Protein AF-A0A1V6FVX2-F1 (afdb_monomer_lite)

Radius of gyration: 26.76 Å; chains: 1; bounding box: 54×81×72 Å

Sequence (317 aa):
MSMNVPKNSLIKVVQDKNNYLVHIHFQDKERAKKIVGRQWDGERKAWVYPKDLLTYNSLVEEFQKDADIFDIHPPEVDKKPVSKHIDANNLDNLSVNDDEGSQEKIGDQLNLIPEIFESIQELTSTQNLLMEQFCAQNTEINKALKNIASSSTQAVKETVKIEKIETLPETLNLNILKERKLFEKVLIDIAYEASRKNESFHKWVELHPPMREPSDFVNATHEKIKQQLEQIVNETDPKEKFYNLIKRAQDNNLIYIEPNDPIKVYSILHTLNDIRNRFAHPQGKFHPFEKLTRSIIYLMSLSLIWSRIMIEDSGHE

Structure (mmCIF, N/CA/C/O backbone):
data_AF-A0A1V6FVX2-F1
#
_entry.id   AF-A0A1V6FVX2-F1
#
loop_
_atom_site.group_PDB
_atom_site.id
_atom_site.type_symbol
_atom_site.label_atom_id
_atom_site.label_alt_id
_atom_site.label_comp_id
_atom_site.label_asym_id
_atom_site.label_entity_id
_atom_site.label_seq_id
_atom_site.pdbx_PDB_ins_code
_atom_site.Cartn_x
_atom_site.Cartn_y
_atom_site.Cartn_z
_atom_site.occupancy
_atom_site.B_iso_or_equiv
_atom_site.auth_seq_id
_atom_site.auth_comp_id
_atom_site.auth_asym_id
_atom_site.auth_atom_id
_atom_site.pdbx_PDB_model_num
ATOM 1 N N . MET A 1 1 ? 12.665 22.714 34.941 1.00 33.53 1 MET A N 1
ATOM 2 C CA . MET A 1 1 ? 12.198 23.337 33.685 1.00 33.53 1 MET A CA 1
ATOM 3 C C . MET A 1 1 ? 11.615 22.230 32.825 1.00 33.53 1 MET A C 1
ATOM 5 O O . MET A 1 1 ? 12.371 21.514 32.185 1.00 33.53 1 MET A O 1
ATOM 9 N N . SER A 1 2 ? 10.300 22.014 32.910 1.00 32.25 2 SER A N 1
ATOM 10 C CA . SER A 1 2 ? 9.605 21.058 32.042 1.00 32.25 2 SER A CA 1
ATOM 11 C C . SER A 1 2 ? 9.500 21.666 30.653 1.00 32.25 2 SER A C 1
ATOM 13 O O . SER A 1 2 ? 8.893 22.724 30.491 1.00 32.25 2 SER A O 1
ATOM 15 N N . MET A 1 3 ? 10.116 21.023 29.665 1.00 32.03 3 MET A N 1
ATOM 16 C CA . MET A 1 3 ? 9.869 21.359 28.272 1.00 32.03 3 MET A CA 1
ATOM 17 C C . MET A 1 3 ? 8.466 20.868 27.915 1.00 32.03 3 MET A C 1
ATOM 19 O O . MET A 1 3 ? 8.216 19.667 27.858 1.00 32.03 3 MET A O 1
ATOM 23 N N . ASN A 1 4 ? 7.550 21.816 27.723 1.00 37.19 4 ASN A N 1
ATOM 24 C CA . ASN A 1 4 ? 6.289 21.587 27.032 1.00 37.19 4 ASN A CA 1
ATOM 25 C C . ASN A 1 4 ? 6.629 21.211 25.588 1.00 37.19 4 ASN A C 1
ATOM 27 O O . ASN A 1 4 ? 6.996 22.070 24.788 1.00 37.19 4 ASN A O 1
ATOM 31 N N . VAL A 1 5 ? 6.539 19.921 25.274 1.00 38.66 5 VAL A N 1
ATOM 32 C CA . VAL A 1 5 ? 6.479 19.462 23.886 1.00 38.66 5 VAL A CA 1
ATOM 33 C C . VAL A 1 5 ? 5.176 20.020 23.300 1.00 38.66 5 VAL A C 1
ATOM 35 O O . VAL A 1 5 ? 4.130 19.880 23.940 1.00 38.66 5 VAL A O 1
ATOM 38 N N . PRO A 1 6 ? 5.201 20.704 22.143 1.00 38.50 6 PRO A N 1
ATOM 39 C CA . PRO A 1 6 ? 3.985 21.217 21.534 1.00 38.50 6 PRO A CA 1
ATOM 40 C C . PRO A 1 6 ? 3.061 20.041 21.203 1.00 38.50 6 PRO A C 1
ATOM 42 O O . PRO A 1 6 ? 3.420 19.140 20.447 1.00 38.50 6 PRO A O 1
ATOM 45 N N . LYS A 1 7 ? 1.878 20.049 21.820 1.00 45.19 7 LYS A N 1
ATOM 46 C CA . LYS A 1 7 ? 0.797 19.078 21.642 1.00 45.19 7 LYS A CA 1
ATOM 47 C C . LYS A 1 7 ? 0.244 19.230 20.219 1.00 45.19 7 LYS A C 1
ATOM 49 O O . LYS A 1 7 ? -0.695 19.986 20.007 1.00 45.19 7 LYS A O 1
ATOM 54 N N . ASN A 1 8 ? 0.890 18.599 19.239 1.00 47.25 8 ASN A N 1
ATOM 55 C CA . ASN A 1 8 ? 0.496 18.681 17.827 1.00 47.25 8 ASN A CA 1
ATOM 56 C C . ASN A 1 8 ? -0.272 17.440 17.337 1.00 47.25 8 ASN A C 1
ATOM 58 O O . ASN A 1 8 ? -0.515 17.304 16.141 1.00 47.25 8 ASN A O 1
ATOM 62 N N . SER A 1 9 ? -0.668 16.531 18.232 1.00 57.34 9 SER A N 1
ATOM 63 C CA . SER A 1 9 ? -1.488 15.371 17.885 1.00 57.34 9 SER A CA 1
ATOM 64 C C . SER A 1 9 ? -2.949 15.604 18.267 1.00 57.34 9 SER A C 1
ATOM 66 O O . SER A 1 9 ? -3.357 15.364 19.398 1.00 57.34 9 SER A O 1
ATOM 68 N N . LEU A 1 10 ? -3.739 16.083 17.299 1.00 83.81 10 LEU A N 1
ATOM 69 C CA . LEU A 1 10 ? -5.197 16.121 17.412 1.00 83.81 10 LEU A CA 1
ATOM 70 C C . LEU A 1 10 ? -5.734 14.686 17.360 1.00 83.81 10 LEU A C 1
ATOM 72 O O . LEU A 1 10 ? -5.698 14.059 16.298 1.00 83.81 10 LEU A O 1
ATOM 76 N N . ILE A 1 11 ? -6.236 14.171 18.480 1.00 89.69 11 ILE A N 1
ATOM 77 C CA . ILE A 1 11 ? -6.923 12.875 18.525 1.00 89.69 11 ILE A CA 1
ATOM 78 C C . ILE A 1 11 ? -8.409 13.125 18.283 1.00 89.69 11 ILE A C 1
ATOM 80 O O . ILE A 1 11 ? -9.051 13.889 19.006 1.00 89.69 11 ILE A O 1
ATOM 84 N N . LYS A 1 12 ? -8.967 12.472 17.260 1.00 92.44 12 LYS A N 1
ATOM 85 C CA . LYS A 1 12 ? -10.395 12.551 16.937 1.00 92.44 12 LYS A CA 1
ATOM 86 C C . LYS A 1 12 ? -10.991 11.156 16.877 1.00 92.44 12 LYS A C 1
ATOM 88 O O . LYS A 1 12 ? -10.560 10.330 16.076 1.00 92.44 12 LYS A O 1
ATOM 93 N N . VAL A 1 13 ? -12.009 10.923 17.690 1.00 93.12 13 VAL A N 1
ATOM 94 C CA . VAL A 1 13 ? -12.806 9.700 17.697 1.00 93.12 13 VAL A CA 1
ATOM 95 C C . VAL A 1 13 ? -14.209 10.072 17.242 1.00 93.12 13 VAL A C 1
ATOM 97 O O . VAL A 1 13 ? -14.899 10.835 17.914 1.00 93.12 13 VAL A O 1
ATOM 100 N N . VAL A 1 14 ? -14.603 9.584 16.072 1.00 94.25 14 VAL A N 1
ATOM 101 C CA . VAL A 1 14 ? -15.901 9.863 15.439 1.00 94.25 14 VAL A CA 1
ATOM 102 C C . VAL A 1 14 ? -16.539 8.555 14.974 1.00 94.25 14 VAL A C 1
ATOM 104 O O . VAL A 1 14 ? -15.919 7.495 15.040 1.00 94.25 14 VAL A O 1
ATOM 107 N N . GLN A 1 15 ? -17.782 8.595 14.507 1.00 92.88 15 GLN A N 1
ATOM 108 C CA . GLN A 1 15 ? -18.465 7.422 13.960 1.00 92.88 15 GLN A CA 1
ATOM 109 C C . GLN A 1 15 ? -19.106 7.730 12.610 1.00 92.88 15 GLN A C 1
ATOM 111 O O . GLN A 1 15 ? -19.632 8.820 12.399 1.00 92.88 15 GLN A O 1
ATOM 116 N N . ASP A 1 16 ? -19.107 6.748 11.712 1.00 90.75 16 ASP A N 1
ATOM 117 C CA . ASP A 1 16 ? -19.948 6.774 10.514 1.00 90.75 16 ASP A CA 1
ATOM 118 C C . ASP A 1 16 ? -21.228 5.953 10.758 1.00 90.75 16 ASP A C 1
ATOM 120 O O . ASP A 1 16 ? -21.615 5.731 11.905 1.00 90.75 16 ASP A O 1
ATOM 124 N N . LYS A 1 17 ? -21.935 5.511 9.713 1.00 86.88 17 LYS A N 1
ATOM 125 C CA . LYS A 1 17 ? -23.124 4.657 9.867 1.00 86.88 17 LYS A CA 1
ATOM 126 C C . LYS A 1 17 ? -22.794 3.296 10.500 1.00 86.88 17 LYS A C 1
ATOM 128 O O . LYS A 1 17 ? -23.537 2.838 11.365 1.00 86.88 17 LYS A O 1
ATOM 133 N N . ASN A 1 18 ? -21.672 2.695 10.126 1.00 87.75 18 ASN A N 1
ATOM 134 C CA . ASN A 1 18 ? -21.341 1.290 10.352 1.00 87.75 18 ASN A CA 1
ATOM 135 C C . ASN A 1 18 ? -20.176 1.075 11.335 1.00 87.75 18 ASN A C 1
ATOM 137 O O . ASN A 1 18 ? -20.126 0.029 11.972 1.00 87.75 18 ASN A O 1
ATOM 141 N N . ASN A 1 19 ? -19.271 2.043 11.484 1.00 92.81 19 ASN A N 1
ATOM 142 C CA . ASN A 1 19 ? -17.998 1.889 12.186 1.00 92.81 19 ASN A CA 1
ATOM 143 C C . ASN A 1 19 ? -17.686 3.069 13.114 1.00 92.81 19 ASN A C 1
ATOM 145 O O . ASN A 1 19 ? -18.187 4.185 12.931 1.00 92.81 19 ASN A O 1
ATOM 149 N N . TYR A 1 20 ? -16.801 2.817 14.077 1.00 92.75 20 TYR A N 1
ATOM 150 C CA . TYR A 1 20 ? -16.064 3.851 14.799 1.00 92.75 20 TYR A CA 1
ATOM 151 C C . TYR A 1 20 ? -14.747 4.151 14.080 1.00 92.75 20 TYR A C 1
ATOM 153 O O . TYR A 1 20 ? -14.106 3.245 13.547 1.00 92.75 20 TYR A O 1
ATOM 161 N N . LEU A 1 21 ? -14.341 5.418 14.075 1.00 94.38 21 LEU A N 1
ATOM 162 C CA . LEU A 1 21 ? -13.160 5.924 13.383 1.00 94.38 21 LEU A CA 1
ATOM 163 C C . LEU A 1 21 ? -12.272 6.675 14.370 1.00 94.38 21 LEU A C 1
ATOM 165 O O . LEU A 1 21 ? -12.713 7.624 15.018 1.00 94.38 21 LEU A O 1
ATOM 169 N N . VAL A 1 22 ? -11.008 6.269 14.457 1.00 93.12 22 VAL A N 1
ATOM 170 C CA . VAL A 1 22 ? -9.987 6.934 15.268 1.00 93.12 22 VAL A CA 1
ATOM 171 C C . VAL A 1 22 ? -8.951 7.555 14.342 1.00 93.12 22 VAL A C 1
ATOM 173 O O . VAL A 1 22 ? -8.136 6.855 13.736 1.00 93.12 22 VAL A O 1
ATOM 176 N N . HIS A 1 23 ? -8.969 8.881 14.261 1.00 91.19 23 HIS A N 1
ATOM 177 C CA . HIS A 1 23 ? -7.906 9.668 13.655 1.00 91.19 23 HIS A CA 1
ATOM 178 C C . HIS A 1 23 ? -6.909 10.034 14.745 1.00 91.19 23 HIS A C 1
ATOM 180 O O . HIS A 1 23 ? -7.245 10.707 15.722 1.00 91.19 23 HIS A O 1
ATOM 186 N N . ILE A 1 24 ? -5.681 9.569 14.578 1.00 88.31 24 ILE A N 1
ATOM 187 C CA . ILE A 1 24 ? -4.618 9.757 15.550 1.00 88.31 24 ILE A CA 1
ATOM 188 C C . ILE A 1 24 ? -3.307 9.996 14.820 1.00 88.31 24 ILE A C 1
ATOM 190 O O . ILE A 1 24 ? -3.072 9.446 13.744 1.00 88.31 24 ILE A O 1
ATOM 194 N N . HIS A 1 25 ? -2.460 10.834 15.408 1.00 82.94 25 HIS A N 1
ATOM 195 C CA . HIS A 1 25 ? -1.142 11.096 14.862 1.00 82.94 25 HIS A CA 1
ATOM 196 C C . HIS A 1 25 ? -0.285 9.822 14.861 1.00 82.94 25 HIS A C 1
ATOM 198 O O . HIS A 1 25 ? -0.402 8.974 15.749 1.00 82.94 25 HIS A O 1
ATOM 204 N N . PHE A 1 26 ? 0.628 9.718 13.895 1.00 76.00 26 PHE A N 1
ATOM 205 C CA . PHE A 1 26 ? 1.506 8.560 13.717 1.00 76.00 26 PHE A CA 1
ATOM 206 C C . PHE A 1 26 ? 2.267 8.162 14.991 1.00 76.00 26 PHE A C 1
ATOM 208 O O . PHE A 1 26 ? 2.410 6.976 15.281 1.00 76.00 26 PHE A O 1
ATOM 215 N N . GLN A 1 27 ? 2.730 9.140 15.772 1.00 79.56 27 GLN A N 1
ATOM 216 C CA . GLN A 1 27 ? 3.477 8.899 17.016 1.00 79.56 27 GLN A CA 1
ATOM 217 C C . GLN A 1 27 ? 2.643 8.191 18.093 1.00 79.56 27 GLN A C 1
ATOM 219 O O . GLN A 1 27 ? 3.189 7.431 18.887 1.00 79.56 27 GLN A O 1
ATOM 224 N N . ASP A 1 28 ? 1.323 8.380 18.075 1.00 82.00 28 ASP A N 1
ATOM 225 C CA . ASP A 1 28 ? 0.402 7.841 19.075 1.00 82.00 28 ASP A CA 1
ATOM 226 C C . ASP A 1 28 ? -0.341 6.584 18.574 1.00 82.00 28 ASP A C 1
ATOM 228 O O . ASP A 1 28 ? -1.202 6.038 19.267 1.00 82.00 28 ASP A O 1
ATOM 232 N N . LYS A 1 29 ? 0.003 6.070 17.382 1.00 81.50 29 LYS A N 1
ATOM 233 C CA . LYS A 1 29 ? -0.685 4.938 16.727 1.00 81.50 29 LYS A CA 1
ATOM 234 C C . LYS A 1 29 ? -0.723 3.655 17.559 1.00 81.50 29 LYS A C 1
ATOM 236 O O . LYS A 1 29 ? -1.653 2.866 17.420 1.00 81.50 29 LYS A O 1
ATOM 241 N N . GLU A 1 30 ? 0.258 3.442 18.436 1.00 84.94 30 GLU A N 1
ATOM 242 C CA . GLU A 1 30 ? 0.309 2.265 19.311 1.00 84.94 30 GLU A CA 1
ATOM 243 C C . GLU A 1 30 ? -0.903 2.188 20.248 1.00 84.94 30 GLU A C 1
ATOM 245 O O . GLU A 1 30 ? -1.319 1.097 20.627 1.00 84.94 30 GLU A O 1
ATOM 250 N N . ARG A 1 31 ? -1.530 3.326 20.570 1.00 88.31 31 ARG A N 1
ATOM 251 C CA . ARG A 1 31 ? -2.761 3.380 21.370 1.00 88.31 31 ARG A CA 1
ATOM 252 C C . ARG A 1 31 ? -3.937 2.738 20.647 1.00 88.31 31 ARG A C 1
ATOM 254 O O . ARG A 1 31 ? -4.604 1.875 21.204 1.00 88.31 31 ARG A O 1
ATOM 261 N N . ALA A 1 32 ? -4.124 3.088 19.374 1.00 86.31 32 ALA A N 1
ATOM 262 C CA . ALA A 1 32 ? -5.144 2.482 18.524 1.00 86.31 32 ALA A CA 1
ATOM 263 C C . ALA A 1 32 ? -4.903 0.970 18.373 1.00 86.31 32 ALA A C 1
ATOM 265 O O . ALA A 1 32 ? -5.818 0.156 18.466 1.00 86.31 32 ALA A O 1
ATOM 266 N N . LYS A 1 33 ? -3.638 0.560 18.244 1.00 85.38 33 LYS A N 1
ATOM 267 C CA . LYS A 1 33 ? -3.299 -0.853 18.057 1.00 85.38 33 LYS A CA 1
ATOM 268 C C . LYS A 1 33 ? -3.665 -1.776 19.219 1.00 85.38 33 LYS A C 1
ATOM 270 O O . LYS A 1 33 ? -3.859 -2.969 18.979 1.00 85.38 33 LYS A O 1
ATOM 275 N N . LYS A 1 34 ? -3.772 -1.252 20.445 1.00 87.38 34 LYS A N 1
ATOM 276 C CA . LYS A 1 34 ? -4.163 -2.029 21.636 1.00 87.38 34 LYS A CA 1
ATOM 277 C C . LYS A 1 34 ? -5.605 -2.526 21.578 1.00 87.38 34 LYS A C 1
ATOM 279 O O . LYS A 1 34 ? -5.924 -3.520 22.226 1.00 87.38 34 LYS A O 1
ATOM 284 N N . ILE A 1 35 ? -6.467 -1.847 20.826 1.00 87.75 35 ILE A N 1
ATOM 285 C CA . ILE A 1 35 ? -7.888 -2.176 20.745 1.00 87.75 35 ILE A CA 1
ATOM 286 C C . ILE A 1 35 ? -8.091 -3.296 19.711 1.00 87.75 35 ILE A C 1
ATOM 288 O O . ILE A 1 35 ? -7.542 -3.270 18.605 1.00 87.75 35 ILE A O 1
ATOM 292 N N . VAL A 1 36 ? -8.864 -4.316 20.091 1.00 86.44 36 VAL A N 1
ATOM 293 C CA . VAL A 1 36 ? -9.166 -5.486 19.250 1.00 86.44 36 VAL A CA 1
ATOM 294 C C . VAL A 1 36 ? -10.160 -5.109 18.145 1.00 86.44 36 VAL A C 1
ATOM 296 O O . VAL A 1 36 ? -11.000 -4.232 18.326 1.00 86.44 36 VAL A O 1
ATOM 299 N N . GLY A 1 37 ? -10.059 -5.772 16.988 1.00 85.31 37 GLY A N 1
ATOM 300 C CA . GLY A 1 37 ? -10.943 -5.527 15.841 1.00 85.31 37 GLY A CA 1
ATOM 301 C C . GLY A 1 37 ? -10.556 -4.310 14.999 1.00 85.31 37 GLY A C 1
ATOM 302 O O . GLY A 1 37 ? -11.342 -3.873 14.165 1.00 85.31 37 GLY A O 1
ATOM 303 N N . ARG A 1 38 ? -9.355 -3.759 15.215 1.00 91.88 38 ARG A N 1
ATOM 304 C CA . ARG A 1 38 ? -8.827 -2.635 14.439 1.00 91.88 38 ARG A CA 1
ATOM 305 C C . ARG A 1 38 ? -8.600 -3.010 12.977 1.00 91.88 38 ARG A C 1
ATOM 307 O O . ARG A 1 38 ? -8.058 -4.074 12.675 1.00 91.88 38 ARG A O 1
ATOM 314 N N . GLN A 1 39 ? -8.884 -2.070 12.092 1.00 93.38 39 GLN A N 1
ATOM 315 C CA . GLN A 1 39 ? -8.513 -2.130 10.684 1.00 93.38 39 GLN A CA 1
ATOM 316 C C . GLN A 1 39 ? -7.940 -0.776 10.278 1.00 93.38 39 GLN A C 1
ATOM 318 O O . GLN A 1 39 ? -8.427 0.262 10.716 1.00 93.38 39 GLN A O 1
ATOM 323 N N . TRP A 1 40 ? -6.893 -0.759 9.466 1.00 94.00 40 TRP A N 1
ATOM 324 C CA . TRP A 1 40 ? -6.372 0.479 8.906 1.00 94.00 40 TRP A CA 1
ATOM 325 C C . TRP A 1 40 ? -7.161 0.862 7.657 1.00 94.00 40 TRP A C 1
ATOM 327 O O . TRP A 1 40 ? -7.234 0.078 6.712 1.00 94.00 40 TRP A O 1
ATOM 337 N N . ASP A 1 41 ? -7.708 2.073 7.632 1.00 92.25 41 ASP A N 1
ATOM 338 C CA . ASP A 1 41 ? -8.257 2.689 6.431 1.00 92.25 41 ASP A CA 1
ATOM 339 C C . ASP A 1 41 ? -7.384 3.867 6.014 1.00 92.25 41 ASP A C 1
ATOM 341 O O . ASP A 1 41 ? -7.441 4.954 6.594 1.00 92.25 41 ASP A O 1
ATOM 345 N N . GLY A 1 42 ? -6.567 3.644 4.989 1.00 86.88 42 GLY A N 1
ATOM 346 C CA . GLY A 1 42 ? -5.673 4.675 4.489 1.00 86.88 42 GLY A CA 1
ATOM 347 C C . GLY A 1 42 ? -6.350 5.753 3.632 1.00 86.88 42 GLY A C 1
ATOM 348 O O . GLY A 1 42 ? -5.804 6.850 3.534 1.00 86.88 42 GLY A O 1
ATOM 349 N N . GLU A 1 43 ? -7.557 5.527 3.087 1.00 86.81 43 GLU A N 1
ATOM 350 C CA . GLU A 1 43 ? -8.294 6.595 2.386 1.00 86.81 43 GLU A CA 1
ATOM 351 C C . GLU A 1 43 ? -8.797 7.638 3.380 1.00 86.81 43 GLU A C 1
ATOM 353 O O . GLU A 1 43 ? -8.649 8.841 3.161 1.00 86.81 43 GLU A O 1
ATOM 358 N N . ARG A 1 44 ? -9.338 7.176 4.512 1.00 89.19 44 ARG A N 1
ATOM 359 C CA . ARG A 1 44 ? -9.768 8.051 5.612 1.00 89.19 44 ARG A CA 1
ATOM 360 C C . ARG A 1 44 ? -8.631 8.432 6.558 1.00 89.19 44 ARG A C 1
ATOM 362 O O . ARG A 1 44 ? -8.830 9.288 7.420 1.00 89.19 44 ARG A O 1
ATOM 369 N N . LYS A 1 45 ? -7.452 7.818 6.397 1.00 89.25 45 LYS A N 1
ATOM 370 C CA . LYS A 1 45 ? -6.289 7.940 7.291 1.00 89.25 45 LYS A CA 1
ATOM 371 C C . LYS A 1 45 ? -6.695 7.728 8.754 1.00 89.25 45 LYS A C 1
ATOM 373 O O . LYS A 1 45 ? -6.425 8.565 9.618 1.00 89.25 45 LYS A O 1
ATOM 378 N N . ALA A 1 46 ? -7.416 6.640 9.011 1.00 91.69 46 ALA A N 1
ATOM 379 C CA . ALA A 1 46 ? -8.027 6.357 10.303 1.00 91.69 46 ALA A CA 1
ATOM 380 C C . ALA A 1 46 ? -7.997 4.865 10.632 1.00 91.69 46 ALA A C 1
ATOM 382 O O . ALA A 1 46 ? -8.048 4.008 9.750 1.00 91.69 46 ALA A O 1
ATOM 383 N N . TRP A 1 47 ? -7.983 4.559 11.926 1.00 92.75 47 TRP A N 1
ATOM 384 C CA . TRP A 1 47 ? -8.273 3.212 12.401 1.00 92.75 47 TRP A CA 1
ATOM 385 C C . TRP A 1 47 ? -9.782 3.021 12.497 1.00 92.75 47 TRP A C 1
ATOM 387 O O . TRP A 1 47 ? -10.472 3.797 13.158 1.00 92.75 47 TRP A O 1
ATOM 397 N N . VAL A 1 48 ? -10.276 1.988 11.833 1.00 93.88 48 VAL A N 1
ATOM 398 C CA . VAL A 1 48 ? -11.681 1.599 11.780 1.00 93.88 48 VAL A CA 1
ATOM 399 C C . VAL A 1 48 ? -11.916 0.475 12.772 1.00 93.88 48 VAL A C 1
ATOM 401 O O . VAL A 1 48 ? -11.120 -0.462 12.854 1.00 93.88 48 VAL A O 1
ATOM 404 N N . TYR A 1 49 ? -13.021 0.564 13.500 1.00 92.75 49 TYR A N 1
ATOM 405 C CA . TYR A 1 49 ? -13.457 -0.473 14.420 1.00 92.75 49 TYR A CA 1
ATOM 406 C C . TYR A 1 49 ? -14.941 -0.789 14.234 1.00 92.75 49 TYR A C 1
ATOM 408 O O . TYR A 1 49 ? -15.722 0.115 13.906 1.00 92.75 49 TYR A O 1
ATOM 416 N N . PRO A 1 50 ? -15.353 -2.043 14.488 1.00 90.81 50 PRO A N 1
ATOM 417 C CA . PRO A 1 50 ? -16.758 -2.423 14.457 1.00 90.81 50 PRO A CA 1
ATOM 418 C C . PRO A 1 50 ? -17.580 -1.658 15.501 1.00 90.81 50 PRO A C 1
ATOM 420 O O . PRO A 1 50 ? -17.105 -1.320 16.586 1.00 90.81 50 PRO A O 1
ATOM 423 N N . LYS A 1 51 ? -18.853 -1.407 15.185 1.00 89.56 51 LYS A N 1
ATOM 424 C CA . LYS A 1 51 ? -19.815 -0.839 16.136 1.00 89.56 51 LYS A CA 1
ATOM 425 C C . LYS A 1 51 ? -20.387 -1.898 17.069 1.00 89.56 51 LYS A C 1
ATOM 427 O O . LYS A 1 51 ? -21.540 -2.305 16.938 1.00 89.56 51 LYS A O 1
ATOM 432 N N . ASP A 1 52 ? -19.588 -2.318 18.035 1.00 90.56 52 ASP A N 1
ATOM 433 C CA . ASP A 1 52 ? -20.046 -3.151 19.140 1.00 90.56 52 ASP A CA 1
ATOM 434 C C . ASP A 1 52 ? -19.737 -2.519 20.503 1.00 90.56 52 ASP A C 1
ATOM 436 O O . ASP A 1 52 ? -19.001 -1.536 20.628 1.00 90.56 52 ASP A O 1
ATOM 440 N N . LEU A 1 53 ? -20.378 -3.061 21.540 1.00 89.00 53 LEU A N 1
ATOM 441 C CA . LEU A 1 53 ? -20.315 -2.497 22.884 1.00 89.00 53 LEU A CA 1
ATOM 442 C C . LEU A 1 53 ? -18.921 -2.646 23.509 1.00 89.00 53 LEU A C 1
ATOM 444 O O . LEU A 1 53 ? -18.512 -1.783 24.284 1.00 89.00 53 LEU A O 1
ATOM 448 N N . LEU A 1 54 ? -18.196 -3.723 23.186 1.00 90.31 54 LEU A N 1
ATOM 449 C CA . LEU A 1 54 ? -16.852 -3.952 23.712 1.00 90.31 54 LEU A CA 1
ATOM 450 C C . LEU A 1 54 ? -15.896 -2.912 23.136 1.00 90.31 54 LEU A C 1
ATOM 452 O O . LEU A 1 54 ? -15.213 -2.229 23.897 1.00 90.31 54 LEU A O 1
ATOM 456 N N . THR A 1 55 ? -15.924 -2.721 21.817 1.00 91.75 55 THR A N 1
ATOM 457 C CA . THR A 1 55 ? -15.144 -1.689 21.137 1.00 91.75 55 THR A CA 1
ATOM 458 C C . THR A 1 55 ? -15.482 -0.294 21.649 1.00 91.75 55 THR A C 1
ATOM 460 O O . THR A 1 55 ? -14.565 0.468 21.951 1.00 91.75 55 THR A O 1
ATOM 463 N N . TYR A 1 56 ? -16.768 0.047 21.799 1.00 92.50 56 TYR A N 1
ATOM 464 C CA . TYR A 1 56 ? -17.176 1.345 22.348 1.00 92.50 56 TYR A CA 1
ATOM 465 C C . TYR A 1 56 ? -16.547 1.594 23.725 1.00 92.50 56 TYR A C 1
ATOM 467 O O . TYR A 1 56 ? -15.925 2.633 23.942 1.00 92.50 56 TYR A O 1
ATOM 475 N N . ASN A 1 57 ? -16.643 0.624 24.639 1.00 91.81 57 ASN A N 1
ATOM 476 C CA . ASN A 1 57 ? -16.075 0.753 25.979 1.00 91.81 57 ASN A CA 1
ATOM 477 C C . ASN A 1 57 ? -14.546 0.897 25.946 1.00 91.81 57 ASN A C 1
ATOM 479 O O . ASN A 1 57 ? -14.008 1.751 26.646 1.00 91.81 57 ASN A O 1
ATOM 483 N N . SER A 1 58 ? -13.852 0.123 25.105 1.00 93.69 58 SER A N 1
ATOM 484 C CA . SER A 1 58 ? -12.398 0.243 24.939 1.00 93.69 58 SER A CA 1
ATOM 485 C C . SER A 1 58 ? -11.979 1.605 24.376 1.00 93.69 58 SER A C 1
ATOM 487 O O . SER A 1 58 ? -10.989 2.173 24.829 1.00 93.69 58 SER A O 1
ATOM 489 N N . LEU A 1 59 ? -12.735 2.161 23.424 1.00 92.81 59 LEU A N 1
ATOM 490 C CA . LEU A 1 59 ? -12.479 3.497 22.872 1.00 92.81 59 LEU A CA 1
ATOM 491 C C . LEU A 1 59 ? -12.704 4.599 23.914 1.00 92.81 59 LEU A C 1
ATOM 493 O O . LEU A 1 59 ? -11.914 5.540 23.992 1.00 92.81 59 LEU A O 1
ATOM 497 N N . VAL A 1 60 ? -13.761 4.474 24.722 1.00 92.50 60 VAL A N 1
ATOM 498 C CA . VAL A 1 60 ? -14.045 5.379 25.843 1.00 92.50 60 VAL A CA 1
ATOM 499 C C . VAL A 1 60 ? -12.908 5.344 26.864 1.00 92.50 60 VAL A C 1
ATOM 501 O O . VAL A 1 60 ? -12.409 6.393 27.265 1.00 92.50 60 VAL A O 1
ATOM 504 N N . GLU A 1 61 ? -12.459 4.154 27.257 1.00 93.38 61 GLU A N 1
ATOM 505 C CA . GLU A 1 61 ? -11.381 3.998 28.233 1.00 93.38 61 GLU A CA 1
ATOM 506 C C . GLU A 1 61 ? -10.046 4.575 27.737 1.00 93.38 61 GLU A C 1
ATOM 508 O O . GLU A 1 61 ? -9.365 5.274 28.493 1.00 93.38 61 GLU A O 1
ATOM 513 N N . GLU A 1 62 ? -9.689 4.316 26.474 1.00 93.94 62 GLU A N 1
ATOM 514 C CA . GLU A 1 62 ? -8.387 4.696 25.916 1.00 93.94 62 GLU A CA 1
ATOM 515 C C . GLU A 1 62 ? -8.309 6.175 25.511 1.00 93.94 62 GLU A C 1
ATOM 517 O O . GLU A 1 62 ? -7.259 6.782 25.715 1.00 93.94 62 GLU A O 1
ATOM 522 N N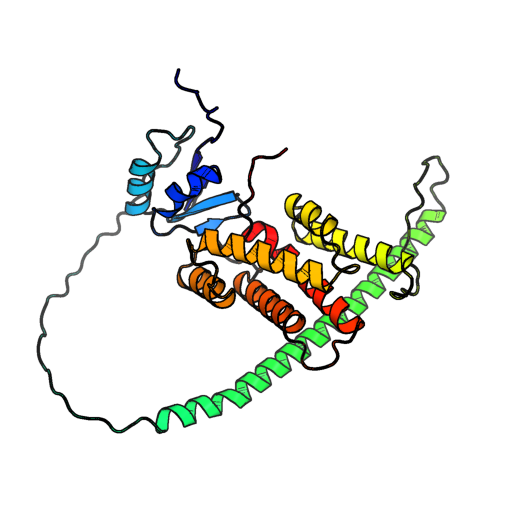 . PHE A 1 63 ? -9.370 6.768 24.943 1.00 93.50 63 PHE A N 1
ATOM 523 C CA . PHE A 1 63 ? -9.284 8.081 24.278 1.00 93.50 63 PHE A CA 1
ATOM 524 C C . PHE A 1 63 ? -10.169 9.185 24.866 1.00 93.50 63 PHE A C 1
ATOM 526 O O . PHE A 1 63 ? -9.908 10.357 24.607 1.00 93.50 63 PHE A O 1
ATOM 533 N N . GLN A 1 64 ? -11.202 8.885 25.662 1.00 91.25 64 GLN A N 1
ATOM 534 C CA . GLN A 1 64 ? -12.162 9.920 26.090 1.00 91.25 64 GLN A CA 1
ATOM 535 C C . GLN A 1 64 ? -11.517 11.054 26.906 1.00 91.25 64 GLN A C 1
ATOM 537 O O . GLN A 1 64 ? -11.990 12.188 26.884 1.00 91.25 64 GLN A O 1
ATOM 542 N N . LYS A 1 65 ? -10.450 10.756 27.655 1.00 89.75 65 LYS A N 1
ATOM 543 C CA . LYS A 1 65 ? -9.827 11.712 28.584 1.00 89.75 65 LYS A CA 1
ATOM 544 C C . LYS A 1 65 ? -9.007 12.792 27.887 1.00 89.75 65 LYS A C 1
ATOM 546 O O . LYS A 1 65 ? -8.825 13.864 28.459 1.00 89.75 65 LYS A O 1
ATOM 551 N N . ASP A 1 66 ? -8.462 12.493 26.715 1.00 89.69 66 ASP A N 1
ATOM 552 C CA . ASP A 1 66 ? -7.464 13.327 26.054 1.00 89.69 66 ASP A CA 1
ATOM 553 C C . ASP A 1 66 ? -7.714 13.549 24.559 1.00 89.69 66 ASP A C 1
ATOM 555 O O . ASP A 1 66 ? -6.962 14.308 23.946 1.00 89.69 66 ASP A O 1
ATOM 559 N N . ALA A 1 67 ? -8.774 12.959 23.995 1.00 89.12 67 ALA A N 1
ATOM 560 C CA . ALA A 1 67 ? -9.244 13.278 22.656 1.00 89.12 67 ALA A CA 1
ATOM 561 C C . ALA A 1 67 ? -9.754 14.719 22.564 1.00 89.12 67 ALA A C 1
ATOM 563 O O . ALA A 1 67 ? -10.542 15.180 23.390 1.00 89.12 67 ALA A O 1
ATOM 564 N N . ASP A 1 68 ? -9.342 15.419 21.512 1.00 91.31 68 ASP A N 1
ATOM 565 C CA . ASP A 1 68 ? -9.815 16.768 21.210 1.00 91.31 68 ASP A CA 1
ATOM 566 C C . ASP A 1 68 ? -11.249 16.742 20.668 1.00 91.31 68 ASP A C 1
ATOM 568 O O . ASP A 1 68 ? -12.025 17.671 20.888 1.00 91.31 68 ASP A O 1
ATOM 572 N N . ILE A 1 69 ? -11.608 15.663 19.965 1.00 90.69 69 ILE A N 1
ATOM 573 C CA . ILE A 1 69 ? -12.972 15.382 19.515 1.00 90.69 69 ILE A CA 1
ATOM 574 C C . ILE A 1 69 ? -13.309 13.943 19.887 1.00 90.69 69 ILE A C 1
ATOM 576 O O . ILE A 1 69 ? -12.630 13.016 19.452 1.00 90.69 69 ILE A O 1
ATOM 580 N N . PHE A 1 70 ? -14.378 13.760 20.654 1.00 92.75 70 PHE A N 1
ATOM 581 C CA . PHE A 1 70 ? -14.917 12.449 20.997 1.00 92.75 70 PHE A CA 1
ATOM 582 C C . PHE A 1 70 ? -16.430 12.460 20.762 1.00 92.75 70 PHE A C 1
ATOM 584 O O . PHE A 1 70 ? -17.202 12.835 21.641 1.00 92.75 70 PHE A O 1
ATOM 591 N N . ASP A 1 71 ? -16.835 12.107 19.544 1.00 92.94 71 ASP A N 1
ATOM 592 C CA . ASP A 1 71 ? -18.222 12.121 19.072 1.00 92.94 71 ASP A CA 1
ATOM 593 C C . ASP A 1 71 ? -18.631 10.725 18.586 1.00 92.94 71 ASP A C 1
ATOM 595 O O . ASP A 1 71 ? -18.744 10.435 17.391 1.00 92.94 71 ASP A O 1
ATOM 599 N N . ILE A 1 72 ? -18.784 9.820 19.550 1.00 92.31 72 ILE A N 1
ATOM 600 C CA . ILE A 1 72 ? -19.282 8.463 19.333 1.00 92.31 72 ILE A CA 1
ATOM 601 C C . ILE A 1 72 ? -20.365 8.138 20.351 1.00 92.31 72 ILE A C 1
ATOM 603 O O . ILE A 1 72 ? -20.351 8.628 21.479 1.00 92.31 72 ILE A O 1
ATOM 607 N N . HIS A 1 73 ? -21.296 7.279 19.955 1.00 89.69 73 HIS A N 1
ATOM 608 C CA . HIS A 1 73 ? -22.409 6.851 20.790 1.00 89.69 73 HIS A CA 1
ATOM 609 C C . HIS A 1 73 ? -22.383 5.326 20.946 1.00 89.69 73 HIS A C 1
ATOM 611 O O . HIS A 1 73 ? -21.884 4.633 20.048 1.00 89.69 73 HIS A O 1
ATOM 617 N N . PRO A 1 74 ? -22.920 4.780 22.053 1.00 88.81 74 PRO A N 1
ATOM 618 C CA . PRO A 1 74 ? -23.096 3.341 22.197 1.00 88.81 74 PRO A CA 1
ATOM 619 C C . PRO A 1 74 ? -23.883 2.775 21.007 1.00 88.81 74 PRO A C 1
ATOM 621 O O . PRO A 1 74 ? -24.779 3.459 20.500 1.00 88.81 74 PRO A O 1
ATOM 624 N N . PRO A 1 75 ? -23.588 1.545 20.556 1.00 87.81 75 PRO A N 1
ATOM 625 C CA . PRO A 1 75 ? -24.338 0.943 19.465 1.00 87.81 75 PRO A CA 1
ATOM 626 C C . PRO A 1 75 ? -25.809 0.801 19.868 1.00 87.81 75 PRO A C 1
ATOM 628 O O . PRO A 1 75 ? -26.126 0.440 21.006 1.00 87.81 75 PRO A O 1
ATOM 631 N N . GLU A 1 76 ? -26.714 1.081 18.933 1.00 80.62 76 GLU A N 1
ATOM 632 C CA . GLU A 1 76 ? -28.139 0.849 19.139 1.00 80.62 76 GLU A CA 1
ATOM 633 C C . GLU A 1 76 ? -28.354 -0.657 19.295 1.00 80.62 76 GLU A C 1
ATOM 635 O O . GLU A 1 76 ? -28.216 -1.432 18.349 1.00 80.62 76 GLU A O 1
ATOM 640 N N . VAL A 1 77 ? -28.623 -1.095 20.525 1.00 65.00 77 VAL A N 1
ATOM 641 C CA . VAL A 1 77 ? -28.942 -2.493 20.797 1.00 65.00 77 VAL A CA 1
ATOM 642 C C . VAL A 1 77 ? -30.305 -2.765 20.175 1.00 65.00 77 VAL A C 1
ATOM 644 O O . VAL A 1 77 ? -31.341 -2.473 20.778 1.00 65.00 77 VAL A O 1
ATOM 647 N N . ASP A 1 78 ? -30.315 -3.348 18.978 1.00 47.75 78 ASP A N 1
ATOM 648 C CA . ASP A 1 78 ? -31.493 -4.037 18.476 1.00 47.75 78 ASP A CA 1
ATOM 649 C C . ASP A 1 78 ? -31.869 -5.085 19.525 1.00 47.75 78 ASP A C 1
ATOM 651 O O . ASP A 1 78 ? -31.181 -6.091 19.717 1.00 47.75 78 ASP A O 1
ATOM 655 N N . LYS A 1 79 ? -32.960 -4.831 20.253 1.00 40.16 79 LYS A N 1
ATOM 656 C CA . LYS A 1 79 ? -33.566 -5.774 21.195 1.00 40.16 79 LYS A CA 1
ATOM 657 C C . LYS A 1 79 ? -34.108 -6.977 20.419 1.00 40.16 79 LYS A C 1
ATOM 659 O O . LYS A 1 79 ? -35.316 -7.133 20.269 1.00 40.16 79 LYS A O 1
ATOM 664 N N . LYS A 1 80 ? -33.236 -7.856 19.931 1.00 37.00 80 LYS A N 1
ATOM 665 C CA . LYS A 1 80 ? -33.618 -9.229 19.607 1.00 37.00 80 LYS A CA 1
ATOM 666 C C . LYS A 1 80 ? -33.458 -10.058 20.880 1.00 37.00 80 LYS A C 1
ATOM 668 O O . LYS A 1 80 ? -32.358 -10.109 21.429 1.00 37.00 80 LYS A O 1
ATOM 673 N N . PRO A 1 81 ? -34.538 -10.664 21.399 1.00 37.97 81 PRO A N 1
ATOM 674 C CA . PRO A 1 81 ? -34.457 -11.437 22.622 1.00 37.97 81 PRO A CA 1
ATOM 675 C C . PRO A 1 81 ? -33.598 -12.677 22.376 1.00 37.97 81 PRO A C 1
ATOM 677 O O . PRO A 1 81 ? -33.907 -13.518 21.532 1.00 37.97 81 PRO A O 1
ATOM 680 N N . VAL A 1 82 ? -32.523 -12.787 23.151 1.00 43.34 82 VAL A N 1
ATOM 681 C CA . VAL A 1 82 ? -31.821 -14.045 23.375 1.00 43.34 82 VAL A CA 1
ATOM 682 C C . VAL A 1 82 ? -32.787 -14.986 24.091 1.00 43.34 82 VAL A C 1
ATOM 684 O O . VAL A 1 82 ? -33.144 -14.754 25.242 1.00 43.34 82 VAL A O 1
ATOM 687 N N . SER A 1 83 ? -33.190 -16.066 23.426 1.00 38.97 83 SER A N 1
ATOM 688 C CA . SER A 1 83 ? -33.480 -17.331 24.101 1.00 38.97 83 SER A CA 1
ATOM 689 C C . SER A 1 83 ? -33.398 -18.479 23.097 1.00 38.97 83 SER A C 1
ATOM 691 O O . SER A 1 83 ? -34.202 -18.547 22.167 1.00 38.97 83 SER A O 1
ATOM 693 N N . LYS A 1 84 ? -32.468 -19.409 23.310 1.00 32.78 84 LYS A N 1
ATOM 694 C CA . LYS A 1 84 ? -32.808 -20.720 23.873 1.00 32.78 84 LYS A CA 1
ATOM 695 C C . LYS A 1 84 ? -31.535 -21.468 24.268 1.00 32.78 84 LYS A C 1
ATOM 697 O O . LYS A 1 84 ? -30.623 -21.642 23.470 1.00 32.78 84 LYS A O 1
ATOM 702 N N . HIS A 1 85 ? -31.543 -21.871 25.534 1.00 35.88 85 HIS A N 1
ATOM 703 C CA . HIS A 1 85 ? -30.755 -22.940 26.126 1.00 35.88 85 HIS A CA 1
ATOM 704 C C . HIS A 1 85 ? -30.594 -24.137 25.187 1.00 35.88 85 HIS A C 1
ATOM 706 O O . HIS A 1 85 ? -31.592 -24.599 24.633 1.00 35.88 85 HIS A O 1
ATOM 712 N N . ILE A 1 86 ? -29.384 -24.695 25.125 1.00 31.91 86 ILE A N 1
ATOM 713 C CA . ILE A 1 86 ? -29.206 -26.145 25.058 1.00 31.91 86 ILE A CA 1
ATOM 714 C C . ILE A 1 86 ? -28.155 -26.523 26.101 1.00 31.91 86 ILE A C 1
ATOM 716 O O . ILE A 1 86 ? -27.072 -25.942 26.160 1.00 31.91 86 ILE A O 1
ATOM 720 N N . ASP A 1 87 ? -28.576 -27.450 26.950 1.00 30.80 87 ASP A N 1
ATOM 721 C CA . ASP A 1 87 ? -27.907 -27.950 28.135 1.00 30.80 87 ASP A CA 1
ATOM 722 C C . ASP A 1 87 ? -26.653 -28.773 27.838 1.00 30.80 87 ASP A C 1
ATOM 724 O O . ASP A 1 87 ? -26.495 -29.411 26.795 1.00 30.80 87 ASP A O 1
ATOM 728 N N . ALA A 1 88 ? -25.788 -28.784 28.848 1.00 35.00 88 ALA A N 1
ATOM 729 C CA . ALA A 1 88 ? -24.690 -29.709 29.013 1.00 35.00 88 ALA A CA 1
ATOM 730 C C . ALA A 1 88 ? -25.198 -31.155 29.094 1.00 35.00 88 ALA A C 1
ATOM 732 O O . ALA A 1 88 ? -25.992 -31.480 29.972 1.00 35.00 88 ALA A O 1
ATOM 733 N N . ASN A 1 89 ? -24.701 -32.013 28.204 1.00 35.66 89 ASN A N 1
ATOM 734 C CA . ASN A 1 89 ? -24.405 -33.421 28.470 1.00 35.66 89 ASN A CA 1
ATOM 735 C C . ASN A 1 89 ? -23.707 -34.027 27.249 1.00 35.66 89 ASN A C 1
ATOM 737 O O . ASN A 1 89 ? -24.351 -34.280 26.234 1.00 35.66 89 ASN A O 1
ATOM 741 N N . ASN A 1 90 ? -22.394 -34.238 27.355 1.00 28.03 90 ASN A N 1
ATOM 742 C CA . ASN A 1 90 ? -21.720 -35.495 27.005 1.00 28.03 90 ASN A CA 1
ATOM 743 C C . ASN A 1 90 ? -20.202 -35.289 27.074 1.00 28.03 90 ASN A C 1
ATOM 745 O O . ASN A 1 90 ? -19.566 -34.852 26.117 1.00 28.03 90 ASN A O 1
ATOM 749 N N . LEU A 1 91 ? -19.643 -35.617 28.238 1.00 32.81 91 LEU A N 1
ATOM 750 C CA . LEU A 1 91 ? -18.259 -36.048 28.376 1.00 32.81 91 LEU A CA 1
ATOM 751 C C . LEU A 1 91 ? -18.287 -37.582 28.399 1.00 32.81 91 LEU A C 1
ATOM 753 O O . LEU A 1 91 ? -18.961 -38.147 29.254 1.00 32.81 91 LEU A O 1
ATOM 757 N N . ASP A 1 92 ? -17.635 -38.206 27.420 1.00 29.08 92 ASP A N 1
ATOM 758 C CA . ASP A 1 92 ? -16.729 -39.359 27.562 1.00 29.08 92 ASP A CA 1
ATOM 759 C C . ASP A 1 92 ? -16.694 -40.183 26.270 1.00 29.08 92 ASP A C 1
ATOM 761 O O . ASP A 1 92 ? -17.652 -40.856 25.894 1.00 29.08 92 ASP A O 1
ATOM 765 N N . ASN A 1 93 ? -15.545 -40.149 25.596 1.00 29.41 93 ASN A N 1
ATOM 766 C CA . ASN A 1 93 ? -14.731 -41.351 25.432 1.00 29.41 93 ASN A CA 1
ATOM 767 C C . ASN A 1 93 ? -13.379 -40.987 24.809 1.00 29.41 93 ASN A C 1
ATOM 769 O O . ASN A 1 93 ? -13.271 -40.649 23.632 1.00 29.41 93 ASN A O 1
ATOM 773 N N . LEU A 1 94 ? -12.340 -41.092 25.634 1.00 35.31 94 LEU A N 1
ATOM 774 C CA . LEU A 1 94 ? -10.974 -41.340 25.195 1.00 35.31 94 LEU A CA 1
ATOM 775 C C . LEU A 1 94 ? -10.890 -42.793 24.713 1.00 35.31 94 LEU A C 1
ATOM 777 O O . LEU A 1 94 ? -11.110 -43.709 25.500 1.00 35.31 94 LEU A O 1
ATOM 781 N N . SER A 1 95 ? -10.486 -43.008 23.464 1.00 27.67 95 SER A N 1
ATOM 782 C CA . SER A 1 95 ? -9.689 -44.187 23.129 1.00 27.67 95 SER A CA 1
ATOM 783 C C . SER A 1 95 ? -8.675 -43.827 22.054 1.00 27.67 95 SER A C 1
ATOM 785 O O . SER A 1 95 ? -9.019 -43.397 20.956 1.00 27.67 95 SER A O 1
ATOM 787 N N . VAL A 1 96 ? -7.414 -43.999 22.432 1.00 39.88 96 VAL A N 1
ATOM 788 C CA . VAL A 1 96 ? -6.245 -44.090 21.561 1.00 39.88 96 VAL A CA 1
ATOM 789 C C . VAL A 1 96 ? -6.418 -45.314 20.663 1.00 39.88 96 VAL A C 1
ATOM 791 O O . VAL A 1 96 ? -6.871 -46.348 21.154 1.00 39.88 96 VAL A O 1
ATOM 794 N N . ASN A 1 97 ? -6.074 -45.190 19.381 1.00 32.78 97 ASN A N 1
ATOM 795 C CA . ASN A 1 97 ? -5.454 -46.252 18.590 1.00 32.78 97 ASN A CA 1
ATOM 796 C C . ASN A 1 97 ? -4.705 -45.637 17.401 1.00 32.78 97 ASN A C 1
ATOM 798 O O . ASN A 1 97 ? -5.100 -44.601 16.866 1.00 32.78 97 ASN A O 1
ATOM 802 N N . ASP A 1 98 ? -3.592 -46.288 17.093 1.00 33.62 98 ASP A N 1
ATOM 803 C CA . ASP A 1 98 ? -2.447 -45.814 16.332 1.00 33.62 98 ASP A CA 1
ATOM 804 C C . ASP A 1 98 ? -2.668 -45.586 14.826 1.00 33.62 98 ASP A C 1
ATOM 806 O O . ASP A 1 98 ? -3.523 -46.184 14.177 1.00 33.62 98 ASP A O 1
ATOM 810 N N . ASP A 1 99 ? -1.824 -44.677 14.338 1.00 48.62 99 ASP A N 1
ATOM 811 C CA . ASP A 1 99 ? -1.131 -44.578 13.048 1.00 48.62 99 ASP A CA 1
ATOM 812 C C . ASP A 1 99 ? -1.363 -45.696 12.002 1.00 48.62 99 ASP A C 1
ATOM 814 O O . ASP A 1 99 ? -0.932 -46.828 12.191 1.00 48.62 99 ASP A O 1
ATOM 818 N N . GLU A 1 100 ? -1.986 -45.334 10.869 1.00 43.38 100 GLU A N 1
ATOM 819 C CA . GLU A 1 100 ? -1.604 -45.708 9.489 1.00 43.38 100 GLU A CA 1
ATOM 820 C C . GLU A 1 100 ? -2.653 -45.151 8.497 1.00 43.38 100 GLU A C 1
ATOM 822 O O . GLU A 1 100 ? -3.773 -45.647 8.402 1.00 43.38 100 GLU A O 1
ATOM 827 N N . GLY A 1 101 ? -2.325 -44.090 7.743 1.00 40.53 101 GLY A N 1
ATOM 828 C CA . GLY A 1 101 ? -3.267 -43.540 6.749 1.00 40.53 101 GLY A CA 1
ATOM 829 C C . GLY A 1 101 ? -2.843 -42.263 6.017 1.00 40.53 101 GLY A C 1
ATOM 830 O O . GLY A 1 101 ? -3.680 -41.420 5.705 1.00 40.53 101 GLY A O 1
ATOM 831 N N . SER A 1 102 ? -1.546 -42.081 5.753 1.00 46.75 102 SER A N 1
ATOM 832 C CA . SER A 1 102 ? -0.993 -40.835 5.183 1.00 46.75 102 SER A CA 1
ATOM 833 C C . SER A 1 102 ? -0.786 -40.856 3.658 1.00 46.75 102 SER A C 1
ATOM 835 O O . SER A 1 102 ? -0.142 -39.954 3.127 1.00 46.75 102 SER A O 1
ATOM 837 N N . GLN A 1 103 ? -1.311 -41.853 2.931 1.00 46.34 103 GLN A N 1
ATOM 838 C CA . GLN A 1 103 ? -1.105 -41.978 1.474 1.00 46.34 103 GLN A CA 1
ATOM 839 C C . GLN A 1 103 ? -2.343 -41.709 0.596 1.00 46.34 103 GLN A C 1
ATOM 841 O O . GLN A 1 103 ? -2.163 -41.345 -0.563 1.00 46.34 103 GLN A O 1
ATOM 846 N N . GLU A 1 104 ? -3.576 -41.765 1.113 1.00 43.88 104 GLU A N 1
ATOM 847 C CA . GLU A 1 104 ? -4.778 -41.495 0.292 1.00 43.88 104 GLU A CA 1
ATOM 848 C C . GLU A 1 104 ? -5.041 -39.998 0.044 1.00 43.88 104 GLU A C 1
ATOM 850 O O . GLU A 1 104 ? -5.507 -39.622 -1.025 1.00 43.88 104 GLU A O 1
ATOM 855 N N . LYS A 1 105 ? -4.644 -39.098 0.955 1.00 48.41 105 LYS A N 1
ATOM 856 C CA . LYS A 1 105 ? -4.896 -37.646 0.801 1.00 48.41 105 LYS A CA 1
ATOM 857 C C . LYS A 1 105 ? -4.026 -36.942 -0.247 1.00 48.41 105 LYS A C 1
ATOM 859 O O . LYS A 1 105 ? -4.335 -35.818 -0.635 1.00 48.41 105 LYS A O 1
ATOM 864 N N . ILE A 1 106 ? -2.933 -37.567 -0.687 1.00 50.03 106 ILE A N 1
ATOM 865 C CA . ILE A 1 106 ? -2.012 -36.979 -1.674 1.00 50.03 106 ILE A CA 1
ATOM 866 C C . ILE A 1 106 ? -2.536 -37.207 -3.102 1.00 50.03 106 ILE A C 1
ATOM 868 O O . ILE A 1 106 ? -2.362 -36.342 -3.958 1.00 50.03 106 ILE A O 1
ATOM 872 N N . GLY A 1 107 ? -3.231 -38.324 -3.353 1.00 42.09 107 GLY A N 1
ATOM 873 C CA . GLY A 1 107 ? -3.817 -38.640 -4.662 1.00 42.09 107 GLY A CA 1
ATOM 874 C C . GLY A 1 107 ? -4.928 -37.669 -5.069 1.00 42.09 107 GLY A C 1
ATOM 875 O O . GLY A 1 107 ? -4.938 -37.182 -6.198 1.00 42.09 107 GLY A O 1
ATOM 876 N N . ASP A 1 108 ? -5.793 -37.300 -4.124 1.00 53.19 108 ASP A N 1
ATOM 877 C CA . ASP A 1 108 ? -6.911 -36.385 -4.382 1.00 53.19 108 ASP A CA 1
ATOM 878 C C . ASP A 1 108 ? -6.456 -34.939 -4.636 1.00 53.19 108 ASP A C 1
ATOM 880 O O . ASP A 1 108 ? -7.063 -34.230 -5.434 1.00 53.19 108 ASP A O 1
ATOM 884 N N . GLN A 1 109 ? -5.345 -34.499 -4.031 1.00 51.16 109 GLN A N 1
ATOM 885 C CA . GLN A 1 109 ? -4.785 -33.161 -4.277 1.00 51.16 109 GLN A CA 1
ATOM 886 C C . GLN A 1 109 ? -4.049 -33.048 -5.621 1.00 51.16 109 GLN A C 1
ATOM 888 O O . GLN A 1 109 ? -3.988 -31.962 -6.196 1.00 51.16 109 GLN A O 1
ATOM 893 N N . LEU A 1 110 ? -3.511 -34.152 -6.148 1.00 48.72 110 LEU A N 1
ATOM 894 C CA . LEU A 1 110 ? -2.819 -34.171 -7.442 1.00 48.72 110 LEU A CA 1
ATOM 895 C C . LEU A 1 110 ? -3.792 -34.102 -8.631 1.00 48.72 110 LEU A C 1
ATOM 897 O O . LEU A 1 110 ? -3.438 -33.541 -9.667 1.00 48.72 110 LEU A O 1
ATOM 901 N N . ASN A 1 111 ? -5.026 -34.586 -8.465 1.00 54.41 111 ASN A N 1
ATOM 902 C CA . ASN A 1 111 ? -6.076 -34.515 -9.488 1.00 54.41 111 ASN A CA 1
ATOM 903 C C . ASN A 1 111 ? -6.680 -33.106 -9.661 1.00 54.41 111 ASN A C 1
ATOM 905 O O . ASN A 1 111 ? -7.301 -32.843 -10.685 1.00 54.41 111 ASN A O 1
ATOM 909 N N . LEU A 1 112 ? -6.450 -32.187 -8.715 1.00 55.44 112 LEU A N 1
ATOM 910 C CA . LEU A 1 112 ? -6.850 -30.771 -8.806 1.00 55.44 112 LEU A CA 1
ATOM 911 C C . LEU A 1 112 ? -5.849 -29.900 -9.583 1.00 55.44 112 LEU A C 1
ATOM 913 O O . LEU A 1 112 ? -6.178 -28.790 -9.998 1.00 55.44 112 LEU A O 1
ATOM 917 N N . ILE A 1 113 ? -4.616 -30.373 -9.790 1.00 57.69 113 ILE A N 1
ATOM 918 C CA . ILE A 1 113 ? -3.567 -29.601 -10.474 1.00 57.69 113 ILE A CA 1
ATOM 919 C C . ILE A 1 113 ? -3.912 -29.330 -11.951 1.00 57.69 113 ILE A C 1
ATOM 921 O O . ILE A 1 113 ? -3.720 -28.189 -12.375 1.00 57.69 113 ILE A O 1
ATOM 925 N N . PRO A 1 114 ? -4.437 -30.295 -12.736 1.00 56.22 114 PRO A N 1
ATOM 926 C CA . PRO A 1 114 ? -4.826 -30.053 -14.125 1.00 56.22 114 PRO A CA 1
ATOM 927 C C . PRO A 1 114 ? -5.954 -29.021 -14.265 1.00 56.22 114 PRO A C 1
ATOM 929 O O . PRO A 1 114 ? -5.822 -28.107 -15.073 1.00 56.22 114 PRO A O 1
ATOM 932 N N . GLU A 1 115 ? -7.001 -29.093 -13.433 1.00 57.19 115 GLU A N 1
ATOM 933 C CA . GLU A 1 115 ? -8.133 -28.146 -13.460 1.00 57.19 115 GLU A CA 1
ATOM 934 C C . GLU A 1 115 ? -7.712 -26.716 -13.090 1.00 57.19 115 GLU A C 1
ATOM 936 O O . GLU A 1 115 ? -8.172 -25.737 -13.686 1.00 57.19 115 GLU A O 1
ATOM 941 N N . ILE A 1 116 ? -6.789 -26.574 -12.133 1.00 64.06 116 ILE A N 1
ATOM 942 C CA . ILE A 1 116 ? -6.218 -25.272 -11.771 1.00 64.06 116 ILE A CA 1
ATOM 943 C C . ILE A 1 116 ? -5.352 -24.731 -12.916 1.00 64.06 116 ILE A C 1
ATOM 945 O O . ILE A 1 116 ? -5.397 -23.535 -13.203 1.00 64.06 116 ILE A O 1
ATOM 949 N N . PHE A 1 117 ? -4.580 -25.585 -13.593 1.00 59.91 117 PHE A N 1
ATOM 950 C CA . PHE A 1 117 ? -3.752 -25.169 -14.727 1.00 59.91 117 PHE A CA 1
ATOM 951 C C . PHE A 1 117 ? -4.599 -24.716 -15.920 1.00 59.91 117 PHE A C 1
ATOM 953 O O . PHE A 1 117 ? -4.286 -23.702 -16.542 1.00 59.91 117 PHE A O 1
ATOM 960 N N . GLU A 1 118 ? -5.695 -25.421 -16.191 1.00 62.91 118 GLU A N 1
ATOM 961 C CA . GLU A 1 118 ? -6.655 -25.085 -17.242 1.00 62.91 118 GLU A CA 1
ATOM 962 C C . GLU A 1 118 ? -7.368 -23.759 -16.926 1.00 62.91 118 GLU A C 1
ATOM 964 O O . GLU A 1 118 ? -7.401 -22.860 -17.766 1.00 62.91 118 GLU A O 1
ATOM 969 N N . SER A 1 119 ? -7.769 -23.554 -15.666 1.00 60.47 119 SER A N 1
ATOM 970 C CA . SER A 1 119 ? -8.331 -22.282 -15.188 1.00 60.47 119 SER A CA 1
ATOM 971 C C . SER A 1 119 ? -7.339 -21.113 -15.297 1.00 60.47 119 SER A C 1
ATOM 973 O O . SER A 1 119 ? -7.711 -20.003 -15.677 1.00 60.47 119 SER A O 1
ATOM 975 N N . ILE A 1 120 ? -6.053 -21.332 -14.990 1.00 65.06 120 ILE A N 1
ATOM 976 C CA . ILE A 1 120 ? -4.997 -20.313 -15.140 1.00 65.06 120 ILE A CA 1
ATOM 977 C C . ILE A 1 120 ? -4.753 -19.999 -16.620 1.00 65.06 120 ILE A C 1
ATOM 979 O O . ILE A 1 120 ? -4.548 -18.837 -16.982 1.00 65.06 120 ILE A O 1
ATOM 983 N N . GLN A 1 121 ? -4.782 -21.007 -17.488 1.00 64.81 121 GLN A N 1
ATOM 984 C CA . GLN A 1 121 ? -4.594 -20.842 -18.927 1.00 64.81 121 GLN A CA 1
ATOM 985 C C . GLN A 1 121 ? -5.770 -20.092 -19.571 1.00 64.81 121 GLN A C 1
ATOM 987 O O . GLN A 1 121 ? -5.559 -19.214 -20.414 1.00 64.81 121 GLN A O 1
ATOM 992 N N . GLU A 1 122 ? -6.995 -20.359 -19.124 1.00 66.62 122 GLU A N 1
ATOM 993 C CA . GLU A 1 122 ? -8.204 -19.651 -19.545 1.00 66.62 122 GLU A CA 1
ATOM 994 C C . GLU A 1 122 ? -8.211 -18.197 -19.041 1.00 66.62 122 GLU A C 1
ATOM 996 O O . GLU A 1 122 ? -8.481 -17.263 -19.805 1.00 66.62 122 GLU A O 1
ATOM 1001 N N . LEU A 1 123 ? -7.779 -17.966 -17.796 1.00 65.12 123 LEU A N 1
ATOM 1002 C CA . LEU A 1 123 ? -7.608 -16.622 -17.238 1.00 65.12 123 LEU A CA 1
ATOM 1003 C C . LEU A 1 123 ? -6.532 -15.821 -17.992 1.00 65.12 123 LEU A C 1
ATOM 1005 O O . LEU A 1 123 ? -6.723 -14.640 -18.282 1.00 65.12 123 LEU A O 1
ATOM 1009 N N . THR A 1 124 ? -5.425 -16.470 -18.361 1.00 61.75 124 THR A N 1
ATOM 1010 C CA . THR A 1 124 ? -4.337 -15.859 -19.144 1.00 61.75 124 THR A CA 1
ATOM 1011 C C . THR A 1 124 ? -4.806 -15.504 -20.557 1.00 61.75 124 THR A C 1
ATOM 1013 O O . THR A 1 124 ? -4.500 -14.429 -21.071 1.00 61.75 124 THR A O 1
ATOM 1016 N N . SER A 1 125 ? -5.613 -16.369 -21.173 1.00 64.56 125 SER A N 1
ATOM 1017 C CA . SER A 1 125 ? -6.210 -16.124 -22.493 1.00 64.56 125 SER A CA 1
ATOM 1018 C C . SER A 1 125 ? -7.211 -14.967 -22.453 1.00 64.56 125 SER A C 1
ATOM 1020 O O . SER A 1 125 ? -7.202 -14.104 -23.330 1.00 64.56 125 SER A O 1
ATOM 1022 N N . THR A 1 126 ? -8.003 -14.885 -21.383 1.00 72.75 126 THR A N 1
ATOM 1023 C CA . THR A 1 126 ? -8.942 -13.780 -21.145 1.00 72.75 126 THR A CA 1
ATOM 1024 C C . THR A 1 126 ? -8.207 -12.453 -20.927 1.00 72.75 126 THR A C 1
ATOM 1026 O O . THR A 1 126 ? -8.618 -11.423 -21.460 1.00 72.75 126 THR A O 1
ATOM 1029 N N . GLN A 1 127 ? -7.082 -12.460 -20.201 1.00 65.44 127 GLN A N 1
ATOM 1030 C CA . GLN A 1 127 ? -6.231 -11.276 -20.039 1.00 65.44 127 GLN A CA 1
ATOM 1031 C C . GLN A 1 127 ? -5.615 -10.806 -21.361 1.00 65.44 127 GLN A C 1
ATOM 1033 O O . GLN A 1 127 ? -5.584 -9.603 -21.618 1.00 65.44 127 GLN A O 1
ATOM 1038 N N . ASN A 1 128 ? -5.164 -11.729 -22.213 1.00 67.44 128 ASN A N 1
ATOM 1039 C CA . ASN A 1 128 ? -4.624 -11.382 -23.528 1.00 67.44 128 ASN A CA 1
ATOM 1040 C C . ASN A 1 128 ? -5.699 -10.761 -24.431 1.00 67.44 128 ASN A C 1
ATOM 1042 O O . ASN A 1 128 ? -5.445 -9.736 -25.059 1.00 67.44 128 ASN A O 1
ATOM 1046 N N . LEU A 1 129 ? -6.918 -11.310 -24.423 1.00 72.94 129 LEU A N 1
ATOM 1047 C CA . LEU A 1 129 ? -8.050 -10.764 -25.176 1.00 72.94 129 LEU A CA 1
ATOM 1048 C C . LEU A 1 129 ? -8.436 -9.354 -24.698 1.00 72.94 129 LEU A C 1
ATOM 1050 O O . LEU A 1 129 ? -8.645 -8.454 -25.510 1.00 72.94 129 LEU A O 1
ATOM 1054 N N . LEU A 1 130 ? -8.476 -9.135 -23.380 1.00 72.44 130 LEU A N 1
ATOM 1055 C CA . LEU A 1 130 ? -8.715 -7.810 -22.797 1.00 72.44 130 LEU A CA 1
ATOM 1056 C C . LEU A 1 130 ? -7.612 -6.812 -23.172 1.00 72.44 130 LEU A C 1
ATOM 1058 O O . LEU A 1 130 ? -7.906 -5.649 -23.445 1.00 72.44 130 LEU A O 1
ATOM 1062 N N . MET A 1 131 ? -6.355 -7.257 -23.227 1.00 65.00 131 MET A N 1
ATOM 1063 C CA . MET A 1 131 ? -5.231 -6.419 -23.646 1.00 65.00 131 MET A CA 1
ATOM 1064 C C . MET A 1 131 ? -5.326 -6.038 -25.131 1.00 65.00 131 MET A C 1
ATOM 1066 O O . MET A 1 131 ? -5.089 -4.883 -25.488 1.00 65.00 131 MET A O 1
ATOM 1070 N N . GLU A 1 132 ? -5.710 -6.972 -26.002 1.00 76.44 132 GLU A N 1
ATOM 1071 C CA . GLU A 1 132 ? -5.947 -6.690 -27.423 1.00 76.44 132 GLU A CA 1
ATOM 1072 C C . GLU A 1 132 ? -7.108 -5.707 -27.616 1.00 76.44 132 GLU A C 1
ATOM 1074 O O . GLU A 1 132 ? -6.979 -4.735 -28.366 1.00 76.44 132 GLU A O 1
ATOM 1079 N N . GLN A 1 133 ? -8.205 -5.892 -26.877 1.00 72.19 133 GLN A N 1
ATOM 1080 C CA . GLN A 1 133 ? -9.351 -4.986 -26.903 1.00 72.19 133 GLN A CA 1
ATOM 1081 C C . GLN A 1 133 ? -8.984 -3.581 -26.400 1.00 72.19 133 GLN A C 1
ATOM 1083 O O . GLN A 1 133 ? -9.388 -2.585 -27.001 1.00 72.19 133 GLN A O 1
ATOM 1088 N N . PHE A 1 134 ? -8.166 -3.482 -25.349 1.00 69.75 134 PHE A N 1
ATOM 1089 C CA . PHE A 1 134 ? -7.661 -2.209 -24.836 1.00 69.75 134 PHE A CA 1
ATOM 1090 C C . PHE A 1 134 ? -6.752 -1.497 -25.852 1.00 69.75 134 PHE A C 1
ATOM 1092 O O . PHE A 1 134 ? -6.878 -0.291 -26.070 1.00 69.75 134 PHE A O 1
ATOM 1099 N N . CYS A 1 135 ? -5.867 -2.232 -26.534 1.00 70.38 135 CYS A N 1
ATOM 1100 C CA . CYS A 1 135 ? -5.029 -1.690 -27.608 1.00 70.38 135 CYS A CA 1
ATOM 1101 C C . CYS A 1 135 ? -5.863 -1.179 -28.798 1.00 70.38 135 CYS A C 1
ATOM 1103 O O . CYS A 1 135 ? -5.576 -0.100 -29.331 1.00 70.38 135 CYS A O 1
ATOM 1105 N N . ALA A 1 136 ? -6.910 -1.911 -29.190 1.00 71.25 136 ALA A N 1
ATOM 1106 C CA . ALA A 1 136 ? -7.834 -1.507 -30.251 1.00 71.25 136 ALA A CA 1
ATOM 1107 C C . ALA A 1 136 ? -8.619 -0.237 -29.874 1.00 71.25 136 ALA A C 1
ATOM 1109 O O . ALA A 1 136 ? -8.678 0.721 -30.645 1.00 71.25 136 ALA A O 1
ATOM 1110 N N . GLN A 1 137 ? -9.140 -0.166 -28.647 1.00 70.25 137 GLN A N 1
ATOM 1111 C CA . GLN A 1 137 ? -9.838 1.026 -28.159 1.00 70.25 137 GLN A CA 1
ATOM 1112 C C . GLN A 1 137 ? -8.911 2.243 -28.069 1.00 70.25 137 GLN A C 1
ATOM 1114 O O . GLN A 1 137 ? -9.283 3.334 -28.492 1.00 70.25 137 GLN A O 1
ATOM 1119 N N . ASN A 1 138 ? -7.672 2.072 -27.600 1.00 66.19 138 ASN A N 1
ATOM 1120 C CA . ASN A 1 138 ? -6.700 3.165 -27.565 1.00 66.19 138 ASN A CA 1
ATOM 1121 C C . ASN A 1 138 ? -6.321 3.669 -28.961 1.00 66.19 138 ASN A C 1
ATOM 1123 O O . ASN A 1 138 ? -6.102 4.867 -29.147 1.00 66.19 138 ASN A O 1
ATOM 1127 N N . THR A 1 139 ? -6.253 2.790 -29.964 1.00 76.50 139 THR A N 1
ATOM 1128 C CA . THR A 1 139 ? -6.002 3.216 -31.349 1.00 76.50 139 THR A CA 1
ATOM 1129 C C . THR A 1 139 ? -7.186 3.988 -31.931 1.00 76.50 139 THR A C 1
ATOM 1131 O O . THR A 1 139 ? -6.971 5.002 -32.600 1.00 76.50 139 THR A O 1
ATOM 1134 N N . GLU A 1 140 ? -8.424 3.598 -31.622 1.00 74.44 140 GLU A N 1
ATOM 1135 C CA . GLU A 1 140 ? -9.623 4.352 -32.009 1.00 74.44 140 GLU A CA 1
ATOM 1136 C C . GLU A 1 140 ? -9.726 5.711 -31.306 1.00 74.44 140 GLU A C 1
ATOM 1138 O O . GLU A 1 140 ? -9.982 6.720 -31.969 1.00 74.44 140 GLU A O 1
ATOM 1143 N N . ILE A 1 141 ? -9.446 5.773 -30.000 1.00 71.25 141 ILE A N 1
ATOM 1144 C CA . ILE A 1 141 ? -9.417 7.024 -29.226 1.00 71.25 141 ILE A CA 1
ATOM 1145 C C . ILE A 1 141 ? -8.359 7.972 -29.790 1.00 71.25 141 ILE A C 1
ATOM 1147 O O . ILE A 1 141 ? -8.653 9.136 -30.058 1.00 71.25 141 ILE A O 1
ATOM 1151 N N . ASN A 1 142 ? -7.147 7.482 -30.059 1.00 68.12 142 ASN A N 1
ATOM 1152 C CA . ASN A 1 142 ? -6.089 8.298 -30.655 1.00 68.12 142 ASN A CA 1
ATOM 1153 C C . ASN A 1 142 ? -6.466 8.805 -32.054 1.00 68.12 142 ASN A C 1
ATOM 1155 O O . ASN A 1 142 ? -6.169 9.949 -32.402 1.00 68.12 142 ASN A O 1
ATOM 1159 N N . LYS A 1 143 ? -7.172 7.996 -32.851 1.00 75.94 143 LYS A N 1
ATOM 1160 C CA . LYS A 1 143 ? -7.688 8.414 -34.161 1.00 75.94 143 LYS A CA 1
ATOM 1161 C C . LYS A 1 143 ? -8.776 9.485 -34.026 1.00 75.94 143 LYS A C 1
ATOM 1163 O O . LYS A 1 143 ? -8.750 10.469 -34.764 1.00 75.94 143 LYS A O 1
ATOM 1168 N N . ALA A 1 144 ? -9.688 9.341 -33.065 1.00 71.94 144 ALA A N 1
ATOM 1169 C CA . ALA A 1 144 ? -10.712 10.338 -32.763 1.00 71.94 144 ALA A CA 1
ATOM 1170 C C . ALA A 1 144 ? -10.091 11.660 -32.281 1.00 71.94 144 ALA A C 1
ATOM 1172 O O . ALA A 1 144 ? -10.447 12.723 -32.784 1.00 71.94 144 ALA A O 1
ATOM 1173 N N . LEU A 1 145 ? -9.093 11.601 -31.395 1.00 68.56 145 LEU A N 1
ATOM 1174 C CA . LEU A 1 145 ? -8.346 12.770 -30.926 1.00 68.56 145 LEU A CA 1
ATOM 1175 C C . LEU A 1 145 ? -7.586 13.463 -32.064 1.00 68.56 145 LEU A C 1
ATOM 1177 O O . LEU A 1 145 ? -7.616 14.689 -32.156 1.00 68.56 145 LEU A O 1
ATOM 1181 N N . LYS A 1 146 ? -6.973 12.705 -32.985 1.00 73.56 146 LYS A N 1
ATOM 1182 C CA . LYS A 1 146 ? -6.306 13.260 -34.177 1.00 73.56 146 LYS A CA 1
ATOM 1183 C C . LYS A 1 146 ? -7.304 13.957 -35.106 1.00 73.56 146 LYS A C 1
ATOM 1185 O O . LYS A 1 146 ? -7.002 15.028 -35.632 1.00 73.56 146 LYS A O 1
ATOM 1190 N N . ASN A 1 147 ? -8.509 13.410 -35.258 1.00 72.88 147 ASN A N 1
ATOM 1191 C CA . ASN A 1 147 ? -9.586 14.037 -36.027 1.00 72.88 147 ASN A CA 1
ATOM 1192 C C . ASN A 1 147 ? -10.114 15.315 -35.352 1.00 72.88 147 ASN A C 1
ATOM 1194 O O . ASN A 1 147 ? -10.346 16.310 -36.038 1.00 72.88 147 ASN A O 1
ATOM 1198 N N . ILE A 1 148 ? -10.242 15.333 -34.020 1.00 70.56 148 ILE A N 1
ATOM 1199 C CA . ILE A 1 148 ? -10.635 16.527 -33.251 1.00 70.56 148 ILE A CA 1
ATOM 1200 C C . ILE A 1 148 ? -9.553 17.610 -33.353 1.00 70.56 148 ILE A C 1
ATOM 1202 O O . ILE A 1 148 ? -9.867 18.764 -33.636 1.00 70.56 148 ILE A O 1
ATOM 1206 N N . ALA A 1 149 ? -8.275 17.246 -33.221 1.00 65.81 149 ALA A N 1
ATOM 1207 C CA . ALA A 1 149 ? -7.152 18.176 -33.346 1.00 65.81 149 ALA A CA 1
ATOM 1208 C C . ALA A 1 149 ? -7.043 18.773 -34.761 1.00 65.81 149 ALA A C 1
ATOM 1210 O O . ALA A 1 149 ? -6.796 19.972 -34.906 1.00 65.81 149 ALA A O 1
ATOM 1211 N N . SER A 1 150 ? -7.302 17.957 -35.790 1.00 62.75 150 SER A N 1
ATOM 1212 C CA . SER A 1 150 ? -7.349 18.382 -37.199 1.00 62.75 150 SER A CA 1
ATOM 1213 C C . SER A 1 150 ? -8.568 19.266 -37.505 1.00 62.75 150 SER A C 1
ATOM 1215 O O . SER A 1 150 ? -8.492 20.146 -38.354 1.00 62.75 150 SER A O 1
ATOM 1217 N N . SER A 1 151 ? -9.679 19.079 -36.782 1.00 58.50 151 SER A N 1
ATOM 1218 C CA . SER A 1 151 ? -10.889 19.914 -36.889 1.00 58.50 151 SER A CA 1
ATOM 1219 C C . SER A 1 151 ? -10.762 21.230 -36.102 1.00 58.50 151 SER A C 1
ATOM 1221 O O . SER A 1 151 ? -11.320 22.252 -36.491 1.00 58.50 151 SER A O 1
ATOM 1223 N N . SER A 1 152 ? -9.980 21.241 -35.017 1.00 49.69 152 SER A N 1
ATOM 1224 C CA . SER A 1 152 ? -9.738 22.413 -34.163 1.00 49.69 152 SER A CA 1
ATOM 1225 C C . SER A 1 152 ? -8.683 23.377 -34.721 1.00 49.69 152 SER A C 1
ATOM 1227 O O . SER A 1 152 ? -8.563 24.501 -34.229 1.00 49.69 152 SER A O 1
ATOM 1229 N N . THR A 1 153 ? -7.923 22.988 -35.753 1.00 47.84 153 THR A N 1
ATOM 1230 C CA . THR A 1 153 ? -6.881 23.846 -36.351 1.00 47.84 153 THR A CA 1
ATOM 1231 C C . THR A 1 153 ? -7.448 24.981 -37.215 1.00 47.84 153 THR A C 1
ATOM 1233 O O . THR A 1 153 ? -6.694 25.845 -37.659 1.00 47.84 153 THR A O 1
ATOM 1236 N N . GLN A 1 154 ? -8.768 25.020 -37.430 1.00 48.69 154 GLN A N 1
ATOM 1237 C CA . GLN A 1 154 ? -9.422 26.028 -38.269 1.00 48.69 154 GLN A CA 1
ATOM 1238 C C . GLN A 1 154 ? -10.095 27.169 -37.482 1.00 48.69 154 GLN A C 1
ATOM 1240 O O . GLN A 1 154 ? -10.525 28.134 -38.108 1.00 48.69 154 GLN A O 1
ATOM 1245 N N . ALA A 1 155 ? -10.146 27.117 -36.140 1.00 47.91 155 ALA A N 1
ATOM 1246 C CA . ALA A 1 155 ? -10.952 28.062 -35.351 1.00 47.91 155 ALA A CA 1
ATOM 1247 C C . ALA A 1 155 ? -10.228 28.880 -34.262 1.00 47.91 155 ALA A C 1
ATOM 1249 O O . ALA A 1 155 ? -10.856 29.775 -33.708 1.00 47.91 155 ALA A O 1
ATOM 1250 N N . VAL A 1 156 ? -8.945 28.661 -33.943 1.00 44.88 156 VAL A N 1
ATOM 1251 C CA . VAL A 1 156 ? -8.285 29.456 -32.882 1.00 44.88 156 VAL A CA 1
ATOM 1252 C C . VAL A 1 156 ? -6.864 29.856 -33.274 1.00 44.88 156 VAL A C 1
ATOM 1254 O O . VAL A 1 156 ? -5.878 29.218 -32.915 1.00 44.88 156 VAL A O 1
ATOM 1257 N N . LYS A 1 157 ? -6.757 30.959 -34.018 1.00 47.47 157 LYS A N 1
ATOM 1258 C CA . LYS A 1 157 ? -5.566 31.814 -34.003 1.00 47.47 157 LYS A CA 1
ATOM 1259 C C . LYS A 1 157 ? -5.886 33.028 -33.143 1.00 47.47 157 LYS A C 1
ATOM 1261 O O . LYS A 1 157 ? -6.228 34.063 -33.690 1.00 47.47 157 LYS A O 1
ATOM 1266 N N . GLU A 1 158 ? -5.758 32.908 -31.826 1.00 45.00 158 GLU A N 1
ATOM 1267 C CA . GLU A 1 158 ? -5.532 34.077 -30.973 1.00 45.00 158 GLU A CA 1
ATOM 1268 C C . GLU A 1 158 ? -4.900 33.672 -29.632 1.00 45.00 158 GLU A C 1
ATOM 1270 O O . GLU A 1 158 ? -5.469 32.952 -28.819 1.00 45.00 158 GLU A O 1
ATOM 1275 N N . THR A 1 159 ? -3.643 34.098 -29.487 1.00 47.06 159 THR A N 1
ATOM 1276 C CA . THR A 1 159 ? -2.906 34.393 -28.249 1.00 47.06 159 THR A CA 1
ATOM 1277 C C . THR A 1 159 ? -3.138 33.507 -27.024 1.00 47.06 159 THR A C 1
ATOM 1279 O O . THR A 1 159 ? -3.733 33.928 -26.038 1.00 47.06 159 THR A O 1
ATOM 1282 N N . VAL A 1 160 ? -2.464 32.361 -27.001 1.00 38.97 160 VAL A N 1
ATOM 1283 C CA . VAL A 1 160 ? -1.854 31.833 -25.775 1.00 38.97 160 VAL A CA 1
ATOM 1284 C C . VAL A 1 160 ? -0.437 31.415 -26.157 1.00 38.97 160 VAL A C 1
ATOM 1286 O O . VAL A 1 160 ? -0.241 30.760 -27.181 1.00 38.97 160 VAL A O 1
ATOM 1289 N N . LYS A 1 161 ? 0.578 31.810 -25.377 1.00 45.66 161 LYS A N 1
ATOM 1290 C CA . LYS A 1 161 ? 1.884 31.133 -25.398 1.00 45.66 161 LYS A CA 1
ATOM 1291 C C . LYS A 1 161 ? 1.623 29.716 -24.890 1.00 45.66 161 LYS A C 1
ATOM 1293 O O . LYS A 1 161 ? 1.726 29.451 -23.701 1.00 45.66 161 LYS A O 1
ATOM 1298 N N . ILE A 1 162 ? 1.180 28.843 -25.787 1.00 42.00 162 ILE A N 1
ATOM 1299 C CA . ILE A 1 162 ? 1.048 27.421 -25.516 1.00 42.00 162 ILE A CA 1
ATOM 1300 C C . ILE A 1 162 ? 2.489 26.948 -25.365 1.00 42.00 162 ILE A C 1
ATOM 1302 O O . ILE A 1 162 ? 3.237 26.906 -26.347 1.00 42.00 162 ILE A O 1
ATOM 1306 N N . GLU A 1 163 ? 2.911 26.692 -24.125 1.00 43.53 163 GLU A N 1
ATOM 1307 C CA . GLU A 1 163 ? 4.090 25.870 -23.879 1.00 43.53 163 GLU A CA 1
ATOM 1308 C C . GLU A 1 163 ? 3.959 24.655 -24.781 1.00 43.53 163 GLU A C 1
ATOM 1310 O O . GLU A 1 163 ? 2.922 23.992 -24.790 1.00 43.53 163 GLU A O 1
ATOM 1315 N N . LYS A 1 164 ? 4.955 24.455 -25.641 1.00 42.53 164 LYS A N 1
ATOM 1316 C CA . LYS A 1 164 ? 4.924 23.436 -26.682 1.00 42.53 164 LYS A CA 1
ATOM 1317 C C . LYS A 1 164 ? 4.614 22.104 -25.998 1.00 42.53 164 LYS A C 1
ATOM 1319 O O . LYS A 1 164 ? 5.486 21.569 -25.320 1.00 42.53 164 LYS A O 1
ATOM 1324 N N . ILE A 1 165 ? 3.376 21.621 -26.131 1.00 57.16 165 ILE A N 1
ATOM 1325 C CA . ILE A 1 165 ? 2.957 20.341 -25.563 1.00 57.16 165 ILE A CA 1
ATOM 1326 C C . ILE A 1 165 ? 3.909 19.318 -26.177 1.00 57.16 165 ILE A C 1
ATOM 1328 O O . ILE A 1 165 ? 3.912 19.138 -27.397 1.00 57.16 165 ILE A O 1
ATOM 1332 N N . GLU A 1 166 ? 4.797 18.734 -25.369 1.00 63.66 166 GLU A N 1
ATOM 1333 C CA . GLU A 1 166 ? 5.678 17.673 -25.842 1.00 63.66 166 GLU A CA 1
ATOM 1334 C C . GLU A 1 166 ? 4.798 16.459 -26.134 1.00 63.66 166 GLU A C 1
ATOM 1336 O O . GLU A 1 166 ? 4.417 15.701 -25.249 1.00 63.66 166 GLU A O 1
ATOM 1341 N N . THR A 1 167 ? 4.406 16.321 -27.395 1.00 71.31 167 THR A N 1
ATOM 1342 C CA . THR A 1 167 ? 3.638 15.179 -27.874 1.00 71.31 167 THR A CA 1
ATOM 1343 C C . THR A 1 167 ? 4.551 13.967 -27.964 1.00 71.31 167 THR A C 1
ATOM 1345 O O . THR A 1 167 ? 5.671 14.080 -28.477 1.00 71.31 167 THR A O 1
ATOM 1348 N N . LEU A 1 168 ? 4.068 12.802 -27.524 1.00 71.19 168 LEU A N 1
ATOM 1349 C CA . LEU A 1 168 ? 4.762 11.551 -27.810 1.00 71.19 168 LEU A CA 1
ATOM 1350 C C . LEU A 1 168 ? 4.929 11.380 -29.331 1.00 71.19 168 LEU A C 1
ATOM 1352 O O . LEU A 1 168 ? 4.002 11.693 -30.084 1.00 71.19 168 LEU A O 1
ATOM 1356 N N . PRO A 1 169 ? 6.099 10.910 -29.794 1.00 75.75 169 PRO A N 1
ATOM 1357 C CA . PRO A 1 169 ? 6.311 10.625 -31.207 1.00 75.75 169 PRO A CA 1
ATOM 1358 C C . PRO A 1 169 ? 5.361 9.516 -31.680 1.00 75.75 169 PRO A C 1
ATOM 1360 O O . PRO A 1 169 ? 4.990 8.638 -30.903 1.00 75.75 169 PRO A O 1
ATOM 1363 N N . GLU A 1 170 ? 5.002 9.525 -32.970 1.00 72.31 170 GLU A N 1
ATOM 1364 C CA . GLU A 1 170 ? 4.129 8.494 -33.565 1.00 72.31 170 GLU A CA 1
ATOM 1365 C C . GLU A 1 170 ? 4.725 7.079 -33.438 1.00 72.31 170 GLU A C 1
ATOM 1367 O O . GLU A 1 170 ? 3.989 6.099 -33.347 1.00 72.31 170 GLU A O 1
ATOM 1372 N N . THR A 1 171 ? 6.056 6.971 -33.371 1.00 76.75 171 THR A N 1
ATOM 1373 C CA . THR A 1 171 ? 6.780 5.733 -33.061 1.00 76.75 171 THR A CA 1
ATOM 1374 C C . THR A 1 171 ? 7.665 5.947 -31.840 1.00 76.75 171 THR A C 1
ATOM 1376 O O . THR A 1 171 ? 8.674 6.646 -31.924 1.00 76.75 171 THR A O 1
ATOM 1379 N N . LEU A 1 172 ? 7.297 5.340 -30.713 1.00 79.75 172 LEU A N 1
ATOM 1380 C CA . LEU A 1 172 ? 8.043 5.439 -29.461 1.00 79.75 172 LEU A CA 1
ATOM 1381 C C . LEU A 1 172 ? 9.280 4.531 -29.475 1.00 79.75 172 LEU A C 1
ATOM 1383 O O . LEU A 1 172 ? 9.165 3.310 -29.586 1.00 79.75 172 LEU A O 1
ATOM 1387 N N . ASN A 1 173 ? 10.462 5.112 -29.286 1.00 80.50 173 ASN A N 1
ATOM 1388 C CA . ASN A 1 173 ? 11.720 4.394 -29.149 1.00 80.50 173 ASN A CA 1
ATOM 1389 C C . ASN A 1 173 ? 12.302 4.575 -27.742 1.00 80.50 173 ASN A C 1
ATOM 1391 O O . ASN A 1 173 ? 12.990 5.547 -27.431 1.00 80.50 173 ASN A O 1
ATOM 1395 N N . LEU A 1 174 ? 12.098 3.568 -26.891 1.00 82.81 174 LEU A N 1
ATOM 1396 C CA . LEU A 1 174 ? 12.565 3.574 -25.499 1.00 82.81 174 LEU A CA 1
ATOM 1397 C C . LEU A 1 174 ? 14.098 3.547 -25.343 1.00 82.81 174 LEU A C 1
ATOM 1399 O O . LEU A 1 174 ? 14.598 3.744 -24.233 1.00 82.81 174 LEU A O 1
ATOM 1403 N N . ASN A 1 175 ? 14.855 3.332 -26.426 1.00 80.19 175 ASN A N 1
ATOM 1404 C CA . ASN A 1 175 ? 16.314 3.474 -26.411 1.00 80.19 175 ASN A CA 1
ATOM 1405 C C . ASN A 1 175 ? 16.752 4.946 -26.470 1.00 80.19 175 ASN A C 1
ATOM 1407 O O . ASN A 1 175 ? 17.876 5.270 -26.090 1.00 80.19 175 ASN A O 1
ATOM 1411 N N . ILE A 1 176 ? 15.875 5.850 -26.919 1.00 85.06 176 ILE A N 1
ATOM 1412 C CA . ILE A 1 176 ? 16.137 7.287 -26.951 1.00 85.06 176 ILE A CA 1
ATOM 1413 C C . ILE A 1 176 ? 15.791 7.868 -25.581 1.00 85.06 176 ILE A C 1
ATOM 1415 O O . ILE A 1 176 ? 14.638 7.865 -25.155 1.00 85.06 176 ILE A O 1
ATOM 1419 N N . LEU A 1 177 ? 16.795 8.416 -24.888 1.00 84.56 177 LEU A N 1
ATOM 1420 C CA . LEU A 1 177 ? 16.640 8.928 -23.522 1.00 84.56 177 LEU A CA 1
ATOM 1421 C C . LEU A 1 177 ? 15.520 9.972 -23.399 1.00 84.56 177 LEU A C 1
ATOM 1423 O O . LEU A 1 177 ? 14.783 9.957 -22.416 1.00 84.56 177 LEU A O 1
ATOM 1427 N N . LYS A 1 178 ? 15.387 10.873 -24.383 1.00 87.00 178 LYS A N 1
ATOM 1428 C CA . LYS A 1 178 ? 14.344 11.907 -24.376 1.00 87.00 178 LYS A CA 1
ATOM 1429 C C . LYS A 1 178 ? 12.943 11.291 -24.437 1.00 87.00 178 LYS A C 1
ATOM 1431 O O . LYS A 1 178 ? 12.091 11.639 -23.629 1.00 87.00 178 LYS A O 1
ATOM 1436 N N . GLU A 1 179 ? 12.727 10.358 -25.358 1.00 86.94 179 GLU A N 1
ATOM 1437 C CA . GLU A 1 179 ? 11.435 9.692 -25.539 1.00 86.94 179 GLU A CA 1
ATOM 1438 C C . GLU A 1 179 ? 11.093 8.790 -24.353 1.00 86.94 179 GLU A C 1
ATOM 1440 O O . GLU A 1 179 ? 9.958 8.788 -23.888 1.00 86.94 179 GLU A O 1
ATOM 1445 N N . ARG A 1 180 ? 12.093 8.101 -23.788 1.00 85.25 180 ARG A N 1
ATOM 1446 C CA . ARG A 1 180 ? 11.935 7.324 -22.554 1.00 85.25 180 ARG A CA 1
ATOM 1447 C C . ARG A 1 180 ? 11.523 8.197 -21.370 1.00 85.25 180 ARG A C 1
ATOM 1449 O O . ARG A 1 180 ? 10.655 7.786 -20.614 1.00 85.25 180 ARG A O 1
ATOM 1456 N N . LYS A 1 181 ? 12.116 9.385 -21.205 1.00 88.88 181 LYS A N 1
ATOM 1457 C CA . LYS A 1 181 ? 11.727 10.340 -20.150 1.00 88.88 181 LYS A CA 1
ATOM 1458 C C . LYS A 1 181 ? 10.305 10.860 -20.347 1.00 88.88 181 LYS A C 1
ATOM 1460 O O . LYS A 1 181 ? 9.560 10.954 -19.380 1.00 88.88 181 LYS A O 1
ATOM 1465 N N . LEU A 1 182 ? 9.930 11.180 -21.586 1.00 88.81 182 LEU A N 1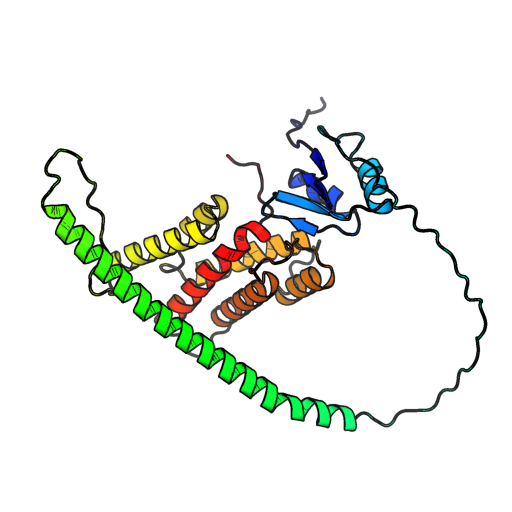
ATOM 1466 C CA . LEU A 1 182 ? 8.577 11.632 -21.903 1.00 88.81 182 LEU A CA 1
ATOM 1467 C C . LEU A 1 182 ? 7.545 10.532 -21.619 1.00 88.81 182 LEU A C 1
ATOM 1469 O O . LEU A 1 182 ? 6.520 10.794 -21.001 1.00 88.81 182 LEU A O 1
ATOM 1473 N N . PHE A 1 183 ? 7.842 9.295 -22.015 1.00 90.00 183 PHE A N 1
ATOM 1474 C CA . PHE A 1 183 ? 6.983 8.151 -21.732 1.00 90.00 183 PHE A CA 1
ATOM 1475 C C . PHE A 1 183 ? 6.908 7.832 -20.234 1.00 90.00 183 PHE A C 1
ATOM 1477 O O . PHE A 1 183 ? 5.818 7.594 -19.725 1.00 90.00 183 PHE A O 1
ATOM 1484 N N . GLU A 1 184 ? 8.032 7.896 -19.509 1.00 92.19 184 GLU A N 1
ATOM 1485 C CA . GLU A 1 184 ? 8.052 7.760 -18.047 1.00 92.19 184 GLU A CA 1
ATOM 1486 C C . GLU A 1 184 ? 7.145 8.802 -17.388 1.00 92.19 184 GLU A C 1
ATOM 1488 O O . GLU A 1 184 ? 6.336 8.435 -16.545 1.00 92.19 184 GLU A O 1
ATOM 1493 N N . LYS A 1 185 ? 7.210 10.069 -17.817 1.00 91.75 185 LYS A N 1
ATOM 1494 C CA . LYS A 1 185 ? 6.328 11.125 -17.307 1.00 91.75 185 LYS A CA 1
ATOM 1495 C C . LYS A 1 185 ? 4.850 10.785 -17.515 1.00 91.75 185 LYS A C 1
ATOM 1497 O O . LYS A 1 185 ? 4.088 10.827 -16.562 1.00 91.75 185 LYS A O 1
ATOM 1502 N N . VAL A 1 186 ? 4.465 10.364 -18.721 1.00 91.50 186 VAL A N 1
ATOM 1503 C CA . VAL A 1 186 ? 3.073 9.972 -19.007 1.00 91.50 186 VAL A CA 1
ATOM 1504 C C . VAL A 1 186 ? 2.624 8.786 -18.151 1.00 91.50 186 VAL A C 1
ATOM 1506 O O . VAL A 1 186 ? 1.493 8.769 -17.674 1.00 91.50 186 VAL A O 1
ATOM 1509 N N . LEU A 1 187 ? 3.493 7.800 -17.918 1.00 93.06 187 LEU A N 1
ATOM 1510 C CA . LEU A 1 187 ? 3.172 6.680 -17.031 1.00 93.06 187 LEU A CA 1
ATOM 1511 C C . LEU A 1 187 ? 2.982 7.124 -15.579 1.00 93.06 187 LEU A C 1
ATOM 1513 O O . LEU A 1 187 ? 2.087 6.608 -14.913 1.00 93.06 187 LEU A O 1
ATOM 1517 N N . ILE A 1 188 ? 3.804 8.060 -15.098 1.00 94.25 188 ILE A N 1
ATOM 1518 C CA . ILE A 1 188 ? 3.664 8.644 -13.760 1.00 94.25 188 ILE A CA 1
ATOM 1519 C C . ILE A 1 188 ? 2.349 9.418 -13.658 1.00 94.25 188 ILE A C 1
ATOM 1521 O O . ILE A 1 188 ? 1.626 9.210 -12.691 1.00 94.25 188 ILE A O 1
ATOM 1525 N N . ASP A 1 189 ? 1.994 10.220 -14.664 1.00 91.88 189 ASP A N 1
ATOM 1526 C CA . ASP A 1 189 ? 0.737 10.978 -14.692 1.00 91.88 189 ASP A CA 1
ATOM 1527 C C . ASP A 1 189 ? -0.484 10.036 -14.649 1.00 91.88 189 ASP A C 1
ATOM 1529 O O . ASP A 1 189 ? -1.398 10.227 -13.848 1.00 91.88 189 ASP A O 1
ATOM 1533 N N . ILE A 1 190 ? -0.476 8.960 -15.449 1.00 91.94 190 ILE A N 1
ATOM 1534 C CA . ILE A 1 190 ? -1.530 7.927 -15.427 1.00 91.94 190 ILE A CA 1
ATOM 1535 C C . ILE A 1 190 ? -1.610 7.262 -14.051 1.00 91.94 190 ILE A C 1
ATOM 1537 O O . ILE A 1 190 ? -2.702 7.082 -13.511 1.00 91.94 190 ILE A O 1
ATOM 1541 N N . ALA A 1 191 ? -0.465 6.893 -13.477 1.00 94.00 191 ALA A N 1
ATOM 1542 C CA . ALA A 1 191 ? -0.413 6.265 -12.166 1.00 94.00 191 ALA A CA 1
ATOM 1543 C C . ALA A 1 191 ? -0.882 7.230 -11.061 1.00 94.00 191 ALA A C 1
ATOM 1545 O O . ALA A 1 191 ? -1.578 6.822 -10.137 1.00 94.00 191 ALA A O 1
ATOM 1546 N N . TYR A 1 192 ? -0.564 8.519 -11.160 1.00 94.06 192 TYR A N 1
ATOM 1547 C CA . TYR A 1 192 ? -1.020 9.539 -10.220 1.00 94.06 192 TYR A CA 1
ATOM 1548 C C . TYR A 1 192 ? -2.540 9.712 -10.279 1.00 94.06 192 TYR A C 1
ATOM 1550 O O . TYR A 1 192 ? -3.199 9.694 -9.239 1.00 94.06 192 TYR A O 1
ATOM 1558 N N . GLU A 1 193 ? -3.126 9.759 -11.473 1.00 90.81 193 GLU A N 1
ATOM 1559 C CA . GLU A 1 193 ? -4.583 9.751 -11.633 1.00 90.81 193 GLU A CA 1
ATOM 1560 C C . GLU A 1 193 ? -5.212 8.462 -11.066 1.00 90.81 193 GLU A C 1
ATOM 1562 O O . GLU A 1 193 ? -6.168 8.531 -10.292 1.00 90.81 193 GLU A O 1
ATOM 1567 N N . ALA A 1 194 ? -4.633 7.287 -11.349 1.00 90.56 194 ALA A N 1
ATOM 1568 C CA . ALA A 1 194 ? -5.089 6.002 -10.804 1.00 90.56 194 ALA A CA 1
ATOM 1569 C C . ALA A 1 194 ? -4.989 5.928 -9.268 1.00 90.56 194 ALA A C 1
ATOM 1571 O O . ALA A 1 194 ? -5.832 5.307 -8.621 1.00 90.56 194 ALA A O 1
ATOM 1572 N N . SER A 1 195 ? -4.015 6.628 -8.679 1.00 90.19 195 SER A N 1
ATOM 1573 C CA . SER A 1 195 ? -3.861 6.786 -7.226 1.00 90.19 195 SER A CA 1
ATOM 1574 C C . SER A 1 195 ? -4.862 7.766 -6.598 1.00 90.19 195 SER A C 1
ATOM 1576 O O . SER A 1 195 ? -4.762 8.076 -5.411 1.00 90.19 195 SER A O 1
ATOM 1578 N N . ARG A 1 196 ? -5.817 8.277 -7.391 1.00 88.44 196 ARG A N 1
ATOM 1579 C CA . ARG A 1 196 ? -6.749 9.357 -7.035 1.00 88.44 196 ARG A CA 1
ATOM 1580 C C . ARG A 1 196 ? -6.025 10.639 -6.620 1.00 88.44 196 ARG A C 1
ATOM 1582 O O . ARG A 1 196 ? -6.432 11.300 -5.667 1.00 88.44 196 ARG A O 1
ATOM 1589 N N . LYS A 1 197 ? -4.962 10.987 -7.351 1.00 90.25 197 LYS A N 1
ATOM 1590 C CA . LYS A 1 197 ? -4.152 12.194 -7.128 1.00 90.25 197 LYS A CA 1
ATOM 1591 C C . LYS A 1 197 ? -3.504 12.231 -5.745 1.00 90.25 197 LYS A C 1
ATOM 1593 O O . LYS A 1 197 ? -3.495 13.255 -5.067 1.00 90.25 197 LYS A O 1
ATOM 1598 N N . ASN A 1 198 ? -2.981 11.092 -5.295 1.00 90.38 198 ASN A N 1
ATOM 1599 C CA . ASN A 1 198 ? -2.311 11.024 -4.007 1.00 90.38 198 ASN A CA 1
ATOM 1600 C C . ASN A 1 198 ? -0.926 11.701 -4.083 1.00 90.38 198 ASN A C 1
ATOM 1602 O O . ASN A 1 198 ? -0.026 11.252 -4.791 1.00 90.38 198 ASN A O 1
ATOM 1606 N N . GLU A 1 199 ? -0.749 12.785 -3.328 1.00 91.75 199 GLU A N 1
ATOM 1607 C CA . GLU A 1 199 ? 0.486 13.580 -3.330 1.00 91.75 199 GLU A CA 1
ATOM 1608 C C . GLU A 1 199 ? 1.706 12.819 -2.800 1.00 91.75 199 GLU A C 1
ATOM 1610 O O . GLU A 1 199 ? 2.812 12.981 -3.316 1.00 91.75 199 GLU A O 1
ATOM 1615 N N . SER A 1 200 ? 1.537 11.976 -1.774 1.00 92.50 200 SER A N 1
ATOM 1616 C CA . SER A 1 200 ? 2.662 11.216 -1.218 1.00 92.50 200 SER A CA 1
ATOM 1617 C C . SER A 1 200 ? 3.153 10.149 -2.198 1.00 92.50 200 SER A C 1
ATOM 1619 O O . SER A 1 200 ? 4.361 9.934 -2.306 1.00 92.50 200 SER A O 1
ATOM 1621 N N . PHE A 1 201 ? 2.239 9.555 -2.972 1.00 94.94 201 PHE A N 1
ATOM 1622 C CA . PHE A 1 201 ? 2.561 8.675 -4.091 1.00 94.94 201 PHE A CA 1
ATOM 1623 C C . PHE A 1 201 ? 3.361 9.419 -5.158 1.00 94.94 201 PHE A C 1
ATOM 1625 O O . PHE A 1 201 ? 4.439 8.963 -5.541 1.00 94.94 201 PHE A O 1
ATOM 1632 N N . HIS A 1 202 ? 2.865 10.576 -5.608 1.00 94.38 202 HIS A N 1
ATOM 1633 C CA . HIS A 1 202 ? 3.524 11.361 -6.650 1.00 94.38 202 HIS A CA 1
ATOM 1634 C C . HIS A 1 202 ? 4.955 11.734 -6.249 1.00 94.38 202 HIS A C 1
ATOM 1636 O O . HIS A 1 202 ? 5.905 11.390 -6.953 1.00 94.38 202 HIS A O 1
ATOM 1642 N N . LYS A 1 203 ? 5.118 12.317 -5.053 1.00 94.44 203 LYS A N 1
ATOM 1643 C CA . LYS A 1 203 ? 6.430 12.664 -4.484 1.00 94.44 203 LYS A CA 1
ATOM 1644 C C . LYS A 1 203 ? 7.359 11.449 -4.409 1.00 94.44 203 LYS A C 1
ATOM 1646 O O . LYS A 1 203 ? 8.543 11.556 -4.721 1.00 94.44 203 LYS A O 1
ATOM 1651 N N . TRP A 1 204 ? 6.844 10.283 -4.008 1.00 95.50 204 TRP A N 1
ATOM 1652 C CA . TRP A 1 204 ? 7.643 9.060 -3.924 1.00 95.50 204 TRP A CA 1
ATOM 1653 C C . TRP A 1 204 ? 8.162 8.601 -5.291 1.00 95.50 204 TRP A C 1
ATOM 1655 O O . TRP A 1 204 ? 9.341 8.259 -5.414 1.00 95.50 204 TRP A O 1
ATOM 1665 N N . VAL A 1 205 ? 7.299 8.596 -6.309 1.00 95.25 205 VAL A N 1
ATOM 1666 C CA . VAL A 1 205 ? 7.633 8.127 -7.662 1.00 95.25 205 VAL A CA 1
ATOM 1667 C C . VAL A 1 205 ? 8.544 9.114 -8.399 1.00 95.25 205 VAL A C 1
ATOM 1669 O O . VAL A 1 205 ? 9.420 8.689 -9.150 1.00 95.25 205 VAL A O 1
ATOM 1672 N N . GLU A 1 206 ? 8.415 10.419 -8.154 1.00 92.38 206 GLU A N 1
ATOM 1673 C CA . GLU A 1 206 ? 9.358 11.415 -8.681 1.00 92.38 206 GLU A CA 1
ATOM 1674 C C . GLU A 1 206 ? 10.785 11.202 -8.153 1.00 92.38 206 GLU A C 1
ATOM 1676 O O . GLU A 1 206 ? 11.754 11.334 -8.909 1.00 92.38 206 GLU A O 1
ATOM 1681 N N . LEU A 1 207 ? 10.913 10.835 -6.872 1.00 93.81 207 LEU A N 1
ATOM 1682 C CA . LEU A 1 207 ? 12.193 10.512 -6.234 1.00 93.81 207 LEU A CA 1
ATOM 1683 C C . LEU A 1 207 ? 12.764 9.164 -6.695 1.00 93.81 207 LEU A C 1
ATOM 1685 O O . LEU A 1 207 ? 13.981 8.999 -6.721 1.00 93.81 207 LEU A O 1
ATOM 1689 N N . HIS A 1 208 ? 11.903 8.218 -7.075 1.00 95.44 208 HIS A N 1
ATOM 1690 C CA . HIS A 1 208 ? 12.285 6.867 -7.484 1.00 95.44 208 HIS A CA 1
ATOM 1691 C C . HIS A 1 208 ? 11.763 6.570 -8.897 1.00 95.44 208 HIS A C 1
ATOM 1693 O O . HIS A 1 208 ? 10.707 5.956 -9.059 1.00 95.44 208 HIS A O 1
ATOM 1699 N N . PRO A 1 209 ? 12.482 6.996 -9.946 1.00 93.12 209 PRO A N 1
ATOM 1700 C CA . PRO A 1 209 ? 11.963 6.967 -11.305 1.00 93.12 209 PRO A CA 1
ATOM 1701 C C . PRO A 1 209 ? 11.875 5.530 -11.865 1.00 93.12 209 PRO A C 1
ATOM 1703 O O . PRO A 1 209 ? 12.905 4.868 -12.053 1.00 93.12 209 PRO A O 1
ATOM 1706 N N . PRO A 1 210 ? 10.664 5.035 -12.190 1.00 93.25 210 PRO A N 1
ATOM 1707 C CA . PRO A 1 210 ? 10.403 3.617 -12.438 1.00 93.25 210 PRO A CA 1
ATOM 1708 C C . PRO A 1 210 ? 11.022 3.091 -13.735 1.00 93.25 210 PRO A C 1
ATOM 1710 O O . PRO A 1 210 ? 11.353 1.907 -13.835 1.00 93.25 210 PRO A O 1
ATOM 1713 N N . MET A 1 211 ? 11.194 3.929 -14.756 1.00 91.00 211 MET A N 1
ATOM 1714 C CA . MET A 1 211 ? 11.828 3.518 -16.003 1.00 91.00 211 MET A CA 1
ATOM 1715 C C . MET A 1 211 ? 13.321 3.783 -15.999 1.00 91.00 211 MET A C 1
ATOM 1717 O O . MET A 1 211 ? 14.044 2.982 -16.588 1.00 91.00 211 MET A O 1
ATOM 1721 N N . ARG A 1 212 ? 13.802 4.882 -15.410 1.00 89.94 212 ARG A N 1
ATOM 1722 C CA . ARG A 1 212 ? 15.242 5.193 -15.371 1.00 89.94 212 ARG A CA 1
ATOM 1723 C C . ARG A 1 212 ? 16.012 4.201 -14.508 1.00 89.94 212 ARG A C 1
ATOM 1725 O O . ARG A 1 212 ? 17.025 3.682 -14.975 1.00 89.94 212 ARG A O 1
ATOM 1732 N N . GLU A 1 213 ? 15.484 3.876 -13.330 1.00 91.06 213 GLU A N 1
ATOM 1733 C CA . GLU A 1 213 ? 16.127 2.989 -12.355 1.00 91.06 213 GLU A CA 1
ATOM 1734 C C . GLU A 1 213 ? 15.156 1.885 -11.886 1.00 91.06 213 GLU A C 1
ATOM 1736 O O . GLU A 1 213 ? 14.744 1.856 -10.729 1.00 91.06 213 GLU A O 1
ATOM 1741 N N . PRO A 1 214 ? 14.775 0.932 -12.769 1.00 92.56 214 PRO A N 1
ATOM 1742 C CA . PRO A 1 214 ? 13.727 -0.052 -12.477 1.00 92.56 214 PRO A CA 1
ATOM 1743 C C . PRO A 1 214 ? 13.982 -0.895 -11.226 1.00 92.56 214 PRO A C 1
ATOM 1745 O O . PRO A 1 214 ? 13.069 -1.156 -10.449 1.00 92.56 214 PRO A O 1
ATOM 1748 N N . SER A 1 215 ? 15.228 -1.342 -11.039 1.00 92.69 215 SER A N 1
ATOM 1749 C CA . SER A 1 215 ? 15.597 -2.170 -9.890 1.00 92.69 215 SER A CA 1
ATOM 1750 C C . SER A 1 215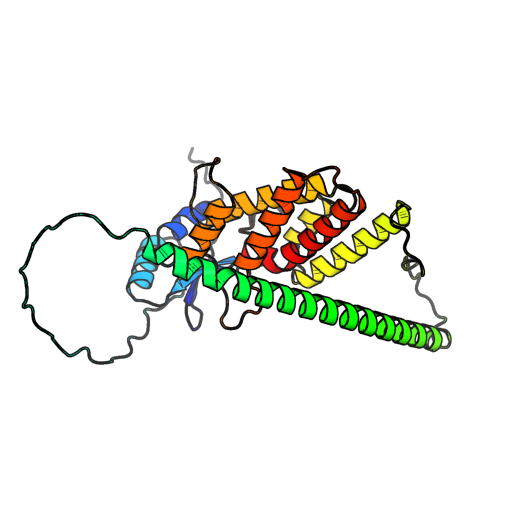 ? 15.515 -1.390 -8.583 1.00 92.69 215 SER A C 1
ATOM 1752 O O . SER A 1 215 ? 14.998 -1.913 -7.599 1.00 92.69 215 SER A O 1
ATOM 1754 N N . ASP A 1 216 ? 16.015 -0.156 -8.577 1.00 94.00 216 ASP A N 1
ATOM 1755 C CA . ASP A 1 216 ? 16.064 0.674 -7.376 1.00 94.00 216 ASP A CA 1
ATOM 1756 C C . ASP A 1 216 ? 14.661 1.142 -7.000 1.00 94.00 216 ASP A C 1
ATOM 1758 O O . ASP A 1 216 ? 14.279 1.017 -5.839 1.00 94.00 216 ASP A O 1
ATOM 1762 N N . PHE A 1 217 ? 13.841 1.529 -7.985 1.00 96.50 217 PHE A N 1
ATOM 1763 C CA . PHE A 1 217 ? 12.421 1.813 -7.781 1.00 96.50 217 PHE A CA 1
ATOM 1764 C C . PHE A 1 217 ? 11.686 0.636 -7.132 1.00 96.50 217 PHE A C 1
ATOM 1766 O O . PHE A 1 217 ? 11.039 0.812 -6.098 1.00 96.50 217 PHE A O 1
ATOM 1773 N N . VAL A 1 218 ? 11.801 -0.571 -7.701 1.00 96.44 218 VAL A N 1
ATOM 1774 C CA . VAL A 1 218 ? 11.120 -1.758 -7.164 1.00 96.44 218 VAL A CA 1
ATOM 1775 C C . VAL A 1 218 ? 11.616 -2.073 -5.755 1.00 96.44 218 VAL A C 1
ATOM 1777 O O . VAL A 1 218 ? 10.799 -2.268 -4.861 1.00 96.44 218 VAL A O 1
ATOM 1780 N N . ASN A 1 219 ? 12.930 -2.088 -5.521 1.00 94.88 219 ASN A N 1
ATOM 1781 C CA . ASN A 1 219 ? 13.491 -2.447 -4.219 1.00 94.88 219 ASN A CA 1
ATOM 1782 C C . ASN A 1 219 ? 13.169 -1.417 -3.130 1.00 94.88 219 ASN A C 1
ATOM 1784 O O . ASN A 1 219 ? 12.693 -1.803 -2.062 1.00 94.88 219 ASN A O 1
ATOM 1788 N N . ALA A 1 220 ? 13.384 -0.126 -3.398 1.00 95.56 220 ALA A N 1
ATOM 1789 C CA . ALA A 1 220 ? 13.105 0.942 -2.443 1.00 95.56 220 ALA A CA 1
ATOM 1790 C C . ALA A 1 220 ? 11.612 1.001 -2.106 1.00 95.56 220 ALA A C 1
ATOM 1792 O O . ALA A 1 220 ? 11.233 1.089 -0.938 1.00 95.56 220 ALA A O 1
ATOM 1793 N N . THR A 1 221 ? 10.748 0.885 -3.119 1.00 96.50 221 THR A N 1
ATOM 1794 C CA . THR A 1 221 ? 9.303 0.915 -2.889 1.00 96.50 221 THR A CA 1
ATOM 1795 C C . THR A 1 221 ? 8.823 -0.330 -2.156 1.00 96.50 221 THR A C 1
ATOM 1797 O O . THR A 1 221 ? 7.967 -0.236 -1.283 1.00 96.50 221 THR A O 1
ATOM 1800 N N . HIS A 1 222 ? 9.379 -1.502 -2.461 1.00 96.12 222 HIS A N 1
ATOM 1801 C CA . HIS A 1 222 ? 9.033 -2.727 -1.748 1.00 96.12 222 HIS A CA 1
ATOM 1802 C C . HIS A 1 222 ? 9.388 -2.646 -0.261 1.00 96.12 222 HIS A C 1
ATOM 1804 O O . HIS A 1 222 ? 8.574 -3.018 0.581 1.00 96.12 222 HIS A O 1
ATOM 1810 N N . GLU A 1 223 ? 10.558 -2.094 0.067 1.00 94.75 223 GLU A N 1
ATOM 1811 C CA . GLU A 1 223 ? 10.960 -1.864 1.455 1.00 94.75 223 GLU A CA 1
ATOM 1812 C C . GLU A 1 223 ? 10.035 -0.857 2.150 1.00 94.75 223 GLU A C 1
ATOM 1814 O O . GLU A 1 223 ? 9.583 -1.097 3.268 1.00 94.75 223 GLU A O 1
ATOM 1819 N N . LYS A 1 224 ? 9.654 0.228 1.463 1.00 95.12 224 LYS A N 1
ATOM 1820 C CA . LYS A 1 224 ? 8.685 1.193 1.997 1.00 95.12 224 LYS A CA 1
ATOM 1821 C C . LYS A 1 224 ? 7.350 0.526 2.330 1.00 95.12 224 LYS A C 1
ATOM 1823 O O . LYS A 1 224 ? 6.820 0.742 3.415 1.00 95.12 224 LYS A O 1
ATOM 1828 N N . ILE A 1 225 ? 6.819 -0.304 1.431 1.00 95.56 225 ILE A N 1
ATOM 1829 C CA . ILE A 1 225 ? 5.573 -1.051 1.664 1.00 95.56 225 ILE A CA 1
ATOM 1830 C C . ILE A 1 225 ? 5.742 -2.041 2.817 1.00 95.56 225 ILE A C 1
ATOM 1832 O O . ILE A 1 225 ? 4.843 -2.158 3.646 1.00 95.56 225 ILE A O 1
ATOM 1836 N N . LYS A 1 226 ? 6.888 -2.731 2.900 1.00 95.00 226 LYS A N 1
ATOM 1837 C CA . LYS A 1 226 ? 7.186 -3.670 3.989 1.00 95.00 226 LYS A CA 1
ATOM 1838 C C . LYS A 1 226 ? 7.072 -2.971 5.339 1.00 95.00 226 LYS A C 1
ATOM 1840 O O . LYS A 1 226 ? 6.326 -3.436 6.192 1.00 95.00 226 LYS A O 1
ATOM 1845 N N . GLN A 1 227 ? 7.712 -1.812 5.476 1.00 93.00 227 GLN A N 1
ATOM 1846 C CA . GLN A 1 227 ? 7.661 -0.997 6.690 1.00 93.00 227 GLN A CA 1
ATOM 1847 C C . GLN A 1 227 ? 6.234 -0.564 7.045 1.00 93.00 227 GLN A C 1
ATOM 1849 O O . GLN A 1 227 ? 5.886 -0.501 8.220 1.00 93.00 227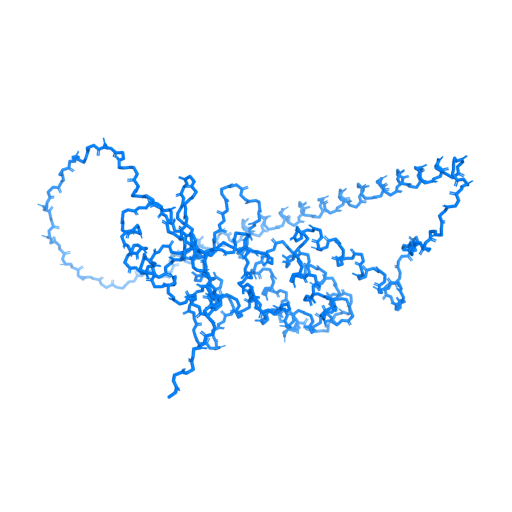 GLN A O 1
ATOM 1854 N N . GLN A 1 228 ? 5.387 -0.259 6.057 1.00 92.88 228 GLN A N 1
ATOM 1855 C CA . GLN A 1 228 ? 3.978 0.052 6.322 1.00 92.88 228 GLN A CA 1
ATOM 1856 C C . GLN A 1 228 ? 3.199 -1.178 6.795 1.00 92.88 228 GLN A C 1
ATOM 1858 O O . GLN A 1 228 ? 2.435 -1.099 7.754 1.00 92.88 228 GLN A O 1
ATOM 1863 N N . LEU A 1 229 ? 3.419 -2.336 6.170 1.00 94.12 229 LEU A N 1
ATOM 1864 C CA . LEU A 1 229 ? 2.770 -3.579 6.577 1.00 94.12 229 LEU A CA 1
ATOM 1865 C C . LEU A 1 229 ? 3.186 -4.005 7.984 1.00 94.12 229 LEU A C 1
ATOM 1867 O O . LEU A 1 229 ? 2.310 -4.351 8.768 1.00 94.12 229 LEU A O 1
ATOM 1871 N N . GLU A 1 230 ? 4.476 -3.925 8.326 1.00 92.94 230 GLU A N 1
ATOM 1872 C CA . GLU A 1 230 ? 4.992 -4.161 9.686 1.00 92.94 230 GLU A CA 1
ATOM 1873 C C . GLU A 1 230 ? 4.229 -3.324 10.714 1.00 92.94 230 GLU A C 1
ATOM 1875 O O . GLU A 1 230 ? 3.793 -3.827 11.750 1.00 92.94 230 GLU A O 1
ATOM 1880 N N . GLN A 1 231 ? 3.961 -2.059 10.387 1.00 90.12 231 GLN A N 1
ATOM 1881 C CA . GLN A 1 231 ? 3.177 -1.191 11.253 1.00 90.12 231 GLN A CA 1
ATOM 1882 C C . GLN A 1 231 ? 1.719 -1.633 11.371 1.00 90.12 231 GLN A C 1
ATOM 1884 O O . GLN A 1 231 ? 1.199 -1.634 12.484 1.00 90.12 231 GLN A O 1
ATOM 1889 N N . ILE A 1 232 ? 1.067 -2.015 10.272 1.00 90.81 232 ILE A N 1
ATOM 1890 C CA . ILE A 1 232 ? -0.330 -2.476 10.276 1.00 90.81 232 ILE A CA 1
ATOM 1891 C C . ILE A 1 232 ? -0.473 -3.762 11.105 1.00 90.81 232 ILE A C 1
ATOM 1893 O O . ILE A 1 232 ? -1.342 -3.849 11.980 1.00 90.81 232 ILE A O 1
ATOM 1897 N N . VAL A 1 233 ? 0.413 -4.742 10.885 1.00 91.19 233 VAL A N 1
ATOM 1898 C CA . VAL A 1 233 ? 0.385 -6.029 11.601 1.00 91.19 233 VAL A CA 1
ATOM 1899 C C . VAL A 1 233 ? 0.930 -5.949 13.025 1.00 91.19 233 VAL A C 1
ATOM 1901 O O . VAL A 1 233 ? 0.725 -6.878 13.801 1.00 91.19 233 VAL A O 1
ATOM 1904 N N . ASN A 1 234 ? 1.563 -4.830 13.379 1.00 87.00 234 ASN A N 1
ATOM 1905 C CA . ASN A 1 234 ? 2.279 -4.633 14.632 1.00 87.00 234 ASN A CA 1
ATOM 1906 C C . ASN A 1 234 ? 3.447 -5.615 14.834 1.00 87.00 234 ASN A C 1
ATOM 1908 O O . ASN A 1 234 ? 3.626 -6.162 15.920 1.00 87.00 234 ASN A O 1
ATOM 1912 N N . GLU A 1 235 ? 4.220 -5.848 13.772 1.00 86.06 235 GLU A N 1
ATOM 1913 C CA . GLU A 1 235 ? 5.432 -6.665 13.806 1.00 86.06 235 GLU A CA 1
ATOM 1914 C C . GLU A 1 235 ? 6.657 -5.776 14.018 1.00 86.06 235 GLU A C 1
ATOM 1916 O O . GLU A 1 235 ? 6.769 -4.691 13.449 1.00 86.06 235 GLU A O 1
ATOM 1921 N N . THR A 1 236 ? 7.575 -6.259 14.849 1.00 79.88 236 THR A N 1
ATOM 1922 C CA . THR A 1 236 ? 8.823 -5.574 15.197 1.00 79.88 236 THR A CA 1
ATOM 1923 C C . THR A 1 236 ? 10.057 -6.349 14.754 1.00 79.88 236 THR A C 1
ATOM 1925 O O . THR A 1 236 ? 11.143 -5.773 14.760 1.00 79.88 236 THR A O 1
ATOM 1928 N N . ASP A 1 237 ? 9.919 -7.620 14.351 1.00 86.81 237 ASP A N 1
ATOM 1929 C CA . ASP A 1 237 ? 11.024 -8.397 13.795 1.00 86.81 237 ASP A CA 1
ATOM 1930 C C . ASP A 1 237 ? 11.401 -7.891 12.388 1.00 86.81 237 ASP A C 1
ATOM 1932 O O . ASP A 1 237 ? 10.672 -8.131 11.420 1.00 86.81 237 ASP A O 1
ATOM 1936 N N . PRO A 1 238 ? 12.579 -7.260 12.217 1.00 80.75 238 PRO A N 1
ATOM 1937 C CA . PRO A 1 238 ? 13.019 -6.774 10.913 1.00 80.75 238 PRO A CA 1
ATOM 1938 C C . PRO A 1 238 ? 13.277 -7.907 9.906 1.00 80.75 238 PRO A C 1
ATOM 1940 O O . PRO A 1 238 ? 13.319 -7.660 8.695 1.00 80.75 238 PRO A O 1
ATOM 1943 N N . LYS A 1 239 ? 13.469 -9.150 10.373 1.00 87.75 239 LYS A N 1
ATOM 1944 C CA . LYS A 1 239 ? 13.699 -10.326 9.519 1.00 87.75 239 LYS A CA 1
ATOM 1945 C C . LYS A 1 239 ? 12.411 -10.941 8.991 1.00 87.75 239 LYS A C 1
ATOM 1947 O O . LYS A 1 239 ? 12.486 -11.884 8.196 1.00 87.75 239 LYS A O 1
ATOM 1952 N N . GLU A 1 240 ? 11.256 -10.425 9.401 1.00 91.81 240 GLU A N 1
ATOM 1953 C CA . GLU A 1 240 ? 9.987 -10.968 8.961 1.00 91.81 240 GLU A CA 1
ATOM 1954 C C . GLU A 1 240 ? 9.851 -10.885 7.436 1.00 91.81 240 GLU A C 1
ATOM 1956 O O . GLU A 1 240 ? 10.211 -9.896 6.785 1.00 91.81 240 GLU A O 1
ATOM 1961 N N . LYS A 1 241 ? 9.347 -11.967 6.838 1.00 92.62 241 LYS A N 1
ATOM 1962 C CA . LYS A 1 241 ? 9.209 -12.047 5.384 1.00 92.62 241 LYS A CA 1
ATOM 1963 C C . LYS A 1 241 ? 7.979 -11.266 4.945 1.00 92.62 241 LYS A C 1
ATOM 1965 O O . LYS A 1 241 ? 6.899 -11.439 5.501 1.00 92.62 241 LYS A O 1
ATOM 1970 N N . PHE A 1 242 ? 8.108 -10.511 3.855 1.00 94.50 242 PHE A N 1
ATOM 1971 C CA . PHE A 1 242 ? 7.011 -9.727 3.275 1.00 94.50 242 PHE A CA 1
ATOM 1972 C C . PHE A 1 242 ? 5.725 -10.545 3.069 1.00 94.50 242 PHE A C 1
ATOM 1974 O O . PHE A 1 242 ? 4.641 -10.118 3.452 1.00 94.50 242 PHE A O 1
ATOM 1981 N N . TYR A 1 243 ? 5.854 -11.768 2.548 1.00 94.06 243 TYR A N 1
ATOM 1982 C CA . TYR A 1 243 ? 4.732 -12.696 2.377 1.00 94.06 243 TYR A CA 1
ATOM 1983 C C . TYR A 1 243 ? 3.970 -12.983 3.682 1.00 94.06 243 TYR A C 1
ATOM 1985 O O . TYR A 1 243 ? 2.741 -13.002 3.693 1.00 94.06 243 TYR A O 1
ATOM 1993 N N . ASN A 1 244 ? 4.688 -13.179 4.790 1.00 94.88 244 ASN A N 1
ATOM 1994 C CA . ASN A 1 244 ? 4.075 -13.463 6.085 1.00 94.88 244 ASN A CA 1
ATOM 1995 C C . ASN A 1 244 ? 3.340 -12.235 6.632 1.00 94.88 244 ASN A C 1
ATOM 1997 O O . ASN A 1 244 ? 2.273 -12.388 7.224 1.00 94.88 244 ASN A O 1
ATOM 2001 N N . LEU A 1 245 ? 3.868 -11.030 6.391 1.00 96.06 245 LEU A N 1
ATOM 2002 C CA . LEU A 1 245 ? 3.187 -9.781 6.738 1.00 96.06 245 LEU A CA 1
ATOM 2003 C C . LEU A 1 245 ? 1.856 -9.651 5.985 1.00 96.06 245 LEU A C 1
ATOM 2005 O O . LEU A 1 245 ? 0.838 -9.368 6.612 1.00 96.06 245 LEU A O 1
ATOM 2009 N N . ILE A 1 246 ? 1.835 -9.929 4.672 1.00 95.69 246 ILE A N 1
ATOM 2010 C CA . ILE A 1 246 ? 0.591 -9.933 3.880 1.00 95.69 246 ILE A CA 1
ATOM 2011 C C . ILE A 1 246 ? -0.402 -10.933 4.471 1.00 95.69 246 ILE A C 1
ATOM 2013 O O . ILE A 1 246 ? -1.543 -10.571 4.754 1.00 95.69 246 ILE A O 1
ATOM 2017 N N . LYS A 1 247 ? 0.044 -12.176 4.696 1.00 94.00 247 LYS A N 1
ATOM 2018 C CA . LYS A 1 247 ? -0.814 -13.246 5.207 1.00 94.00 247 LYS A CA 1
ATOM 2019 C C . LYS A 1 247 ? -1.433 -12.873 6.553 1.00 94.00 247 LYS A C 1
ATOM 2021 O O . LYS A 1 247 ? -2.638 -12.981 6.715 1.00 94.00 247 LYS A O 1
ATOM 2026 N N . ARG A 1 248 ? -0.647 -12.357 7.502 1.00 93.69 248 ARG A N 1
ATOM 2027 C CA . ARG A 1 248 ? -1.181 -11.916 8.801 1.00 93.69 248 ARG A CA 1
ATOM 2028 C C . ARG A 1 248 ? -2.144 -10.747 8.666 1.00 93.69 248 ARG A C 1
ATOM 2030 O O . ARG A 1 248 ? -3.165 -10.739 9.350 1.00 93.69 248 ARG A O 1
ATOM 2037 N N . ALA A 1 249 ? -1.827 -9.770 7.816 1.00 94.00 249 ALA A N 1
ATOM 2038 C CA . ALA A 1 249 ? -2.718 -8.647 7.561 1.00 94.00 249 ALA A CA 1
ATOM 2039 C C . ALA A 1 249 ? -4.061 -9.116 6.988 1.00 94.00 249 ALA A C 1
ATOM 2041 O O . ALA A 1 249 ? -5.086 -8.521 7.310 1.00 94.00 249 ALA A O 1
ATOM 2042 N N . GLN A 1 250 ? -4.060 -10.168 6.170 1.00 93.75 250 GLN A N 1
ATOM 2043 C CA . GLN A 1 250 ? -5.261 -10.779 5.608 1.00 93.75 250 GLN A CA 1
ATOM 2044 C C . GLN A 1 250 ? -6.019 -11.625 6.637 1.00 93.75 250 GLN A C 1
ATOM 2046 O O . GLN A 1 250 ? -7.196 -11.376 6.866 1.00 93.75 250 GLN A O 1
ATOM 2051 N N . ASP A 1 251 ? -5.345 -12.569 7.298 1.00 92.12 251 ASP A N 1
ATOM 2052 C CA . ASP A 1 251 ? -5.947 -13.499 8.265 1.00 92.12 251 ASP A CA 1
ATOM 2053 C C . ASP A 1 251 ? -6.628 -12.755 9.429 1.00 92.12 251 ASP A C 1
ATOM 2055 O O . ASP A 1 251 ? -7.637 -13.209 9.962 1.00 92.12 251 ASP A O 1
ATOM 2059 N N . ASN A 1 252 ? -6.098 -11.584 9.800 1.00 88.81 252 ASN A N 1
ATOM 2060 C CA . ASN A 1 252 ? -6.635 -10.737 10.867 1.00 88.81 252 ASN A CA 1
ATOM 2061 C 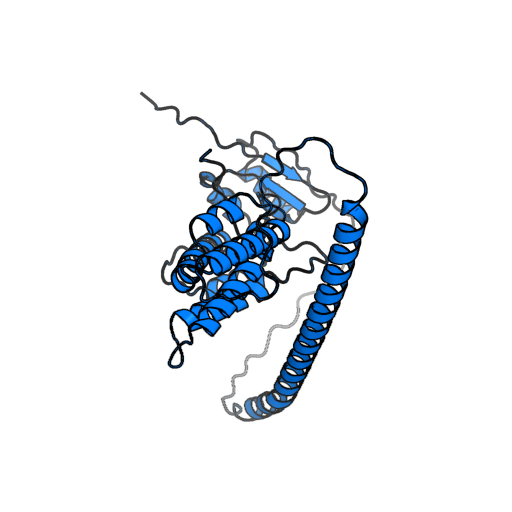C . ASN A 1 252 ? -7.472 -9.550 10.349 1.00 88.81 252 ASN A C 1
ATOM 2063 O O . ASN A 1 252 ? -7.845 -8.691 11.144 1.00 88.81 252 ASN A O 1
ATOM 2067 N N . ASN A 1 253 ? -7.751 -9.473 9.041 1.00 90.12 253 ASN A N 1
ATOM 2068 C CA . ASN A 1 253 ? -8.512 -8.393 8.397 1.00 90.12 253 ASN A CA 1
ATOM 2069 C C . ASN A 1 253 ? -8.034 -6.975 8.776 1.00 90.12 253 ASN A C 1
ATOM 2071 O O . ASN A 1 253 ? -8.841 -6.099 9.067 1.00 90.12 253 ASN A O 1
ATOM 2075 N N . LEU A 1 254 ? -6.723 -6.732 8.792 1.00 91.44 254 LEU A N 1
ATOM 2076 C CA . LEU A 1 254 ? -6.134 -5.491 9.319 1.00 91.44 254 LEU A CA 1
ATOM 2077 C C . LEU A 1 254 ? -6.135 -4.313 8.339 1.00 91.44 254 LEU A C 1
ATOM 2079 O O . LEU A 1 254 ? -5.757 -3.213 8.734 1.00 91.44 254 LEU A O 1
ATOM 2083 N N . ILE A 1 255 ? -6.531 -4.517 7.083 1.00 92.44 255 ILE A N 1
ATOM 2084 C CA . ILE A 1 255 ? -6.716 -3.444 6.100 1.00 92.44 255 ILE A CA 1
ATOM 2085 C C . ILE A 1 255 ? -8.209 -3.347 5.814 1.00 92.44 255 ILE A C 1
ATOM 2087 O O . ILE A 1 255 ? -8.840 -4.339 5.452 1.00 92.44 255 ILE A O 1
ATOM 2091 N N . TYR A 1 256 ? -8.767 -2.154 5.983 1.00 90.44 256 TYR A N 1
ATOM 2092 C CA . TYR A 1 256 ? -10.163 -1.892 5.690 1.00 90.44 256 TYR A CA 1
ATOM 2093 C C . TYR A 1 256 ? -10.393 -1.914 4.175 1.00 90.44 256 TYR A C 1
ATOM 2095 O O . TYR A 1 256 ? -9.717 -1.228 3.401 1.00 90.44 256 TYR A O 1
ATOM 2103 N N . ILE A 1 257 ? -11.365 -2.720 3.757 1.00 86.50 257 ILE A N 1
ATOM 2104 C CA . ILE A 1 257 ? -11.799 -2.851 2.369 1.00 86.50 257 ILE A CA 1
ATOM 2105 C C . ILE A 1 257 ? -13.291 -2.545 2.351 1.00 86.50 257 ILE A C 1
ATOM 2107 O O . ILE A 1 257 ? -14.067 -3.183 3.065 1.00 86.50 257 ILE A O 1
ATOM 2111 N N . GLU A 1 258 ? -13.692 -1.556 1.555 1.00 82.62 258 GLU A N 1
ATOM 2112 C CA . GLU A 1 258 ? -15.101 -1.201 1.438 1.00 82.62 258 GLU A CA 1
ATOM 2113 C C . GLU A 1 258 ? -15.919 -2.346 0.815 1.00 82.62 258 GLU A C 1
ATOM 2115 O O . GLU A 1 258 ? -15.425 -3.090 -0.040 1.00 82.62 258 GLU A O 1
ATOM 2120 N N . PRO A 1 259 ? -17.200 -2.494 1.195 1.00 78.44 259 PRO A N 1
ATOM 2121 C CA . PRO A 1 259 ? -18.091 -3.424 0.518 1.00 78.44 259 PRO A CA 1
ATOM 2122 C C . PRO A 1 259 ? -18.165 -3.117 -0.985 1.00 78.44 259 PRO A C 1
ATOM 2124 O O . PRO A 1 259 ? -18.486 -1.997 -1.375 1.00 78.44 259 PRO A O 1
ATOM 2127 N N . ASN A 1 260 ? -17.931 -4.132 -1.822 1.00 79.94 260 ASN A N 1
ATOM 2128 C CA . ASN A 1 260 ? -17.872 -4.039 -3.291 1.00 79.94 260 ASN A CA 1
ATOM 2129 C C . ASN A 1 260 ? -16.675 -3.264 -3.862 1.00 79.94 260 ASN A C 1
ATOM 2131 O O . ASN A 1 260 ? -16.704 -2.883 -5.033 1.00 79.94 260 ASN A O 1
ATOM 2135 N N . ASP A 1 261 ? -15.620 -3.055 -3.079 1.00 80.69 261 ASP A N 1
ATOM 2136 C CA . ASP A 1 261 ? -14.383 -2.492 -3.602 1.00 80.69 261 ASP A CA 1
ATOM 2137 C C . ASP A 1 261 ? -13.764 -3.422 -4.669 1.00 80.69 261 ASP A C 1
ATOM 2139 O O . ASP A 1 261 ? -13.476 -4.591 -4.379 1.00 80.69 261 ASP A O 1
ATOM 2143 N N . PRO A 1 262 ? -13.552 -2.950 -5.914 1.00 84.94 262 PRO A N 1
ATOM 2144 C CA . PRO A 1 262 ? -12.938 -3.765 -6.959 1.00 84.94 262 PRO A CA 1
ATOM 2145 C C . PRO A 1 262 ? -11.442 -4.018 -6.714 1.00 84.94 262 PRO A C 1
ATOM 2147 O O . PRO A 1 262 ? -10.858 -4.909 -7.340 1.00 84.94 262 PRO A O 1
ATOM 2150 N N . ILE A 1 263 ? -10.797 -3.245 -5.833 1.00 87.62 263 ILE A N 1
ATOM 2151 C CA . ILE A 1 263 ? -9.358 -3.317 -5.591 1.00 87.62 263 ILE A CA 1
ATOM 2152 C C . ILE A 1 263 ? -9.048 -4.482 -4.650 1.00 87.62 263 ILE A C 1
ATOM 2154 O O . ILE A 1 263 ? -9.247 -4.440 -3.437 1.00 87.62 263 ILE A O 1
ATOM 2158 N N . LYS A 1 264 ? -8.459 -5.536 -5.217 1.00 91.06 264 LYS A N 1
ATOM 2159 C CA . LYS A 1 264 ? -7.998 -6.711 -4.467 1.00 91.06 264 LYS A CA 1
ATOM 2160 C C . LYS A 1 264 ? -6.635 -6.449 -3.818 1.00 91.06 264 LYS A C 1
ATOM 2162 O O . LYS A 1 264 ? -5.625 -6.980 -4.277 1.00 91.06 264 LYS A O 1
ATOM 2167 N N . VAL A 1 265 ? -6.607 -5.650 -2.748 1.00 91.69 265 VAL A N 1
ATOM 2168 C CA . VAL A 1 265 ? -5.373 -5.173 -2.083 1.00 91.69 265 VAL A CA 1
ATOM 2169 C C . VAL A 1 265 ? -4.356 -6.296 -1.838 1.00 91.69 265 VAL A C 1
ATOM 2171 O O . VAL A 1 265 ? -3.220 -6.207 -2.300 1.00 91.69 265 VAL A O 1
ATOM 2174 N N . TYR A 1 266 ? -4.759 -7.387 -1.180 1.00 93.06 266 TYR A N 1
ATOM 2175 C CA . TYR A 1 266 ? -3.851 -8.498 -0.863 1.00 93.06 266 TYR A CA 1
ATOM 2176 C C . TYR A 1 266 ? -3.311 -9.207 -2.111 1.00 93.06 266 TYR A C 1
ATOM 2178 O O . TYR A 1 266 ? -2.125 -9.523 -2.182 1.00 93.06 266 TYR A O 1
ATOM 2186 N N . SER A 1 267 ? -4.148 -9.391 -3.137 1.00 92.94 267 SER A N 1
ATOM 2187 C CA . SER A 1 267 ? -3.712 -9.967 -4.415 1.00 92.94 267 SER A CA 1
ATOM 2188 C C . SER A 1 267 ? -2.657 -9.091 -5.087 1.00 92.94 267 SER A C 1
ATOM 2190 O O . SER A 1 267 ? -1.679 -9.609 -5.617 1.00 92.94 267 SER A O 1
ATOM 2192 N N . ILE A 1 268 ? -2.838 -7.770 -5.050 1.00 94.62 268 ILE A N 1
ATOM 2193 C CA . ILE A 1 268 ? -1.878 -6.822 -5.615 1.00 94.62 268 ILE A CA 1
ATOM 2194 C C . ILE A 1 268 ? -0.564 -6.866 -4.822 1.00 94.62 268 ILE A C 1
ATOM 2196 O O . ILE A 1 268 ? 0.504 -6.921 -5.427 1.00 94.62 268 ILE A O 1
ATOM 2200 N N . LEU A 1 269 ? -0.614 -6.926 -3.487 1.00 96.00 269 LEU A N 1
ATOM 2201 C CA . LEU A 1 269 ? 0.582 -7.069 -2.648 1.00 96.00 269 LEU A CA 1
ATOM 2202 C C . LEU A 1 269 ? 1.387 -8.339 -2.978 1.00 96.00 269 LEU A C 1
ATOM 2204 O O . LEU A 1 269 ? 2.617 -8.276 -3.053 1.00 96.00 269 LEU A O 1
ATOM 2208 N N . HIS A 1 270 ? 0.719 -9.469 -3.235 1.00 94.25 270 HIS A N 1
ATOM 2209 C CA . HIS A 1 270 ? 1.386 -10.687 -3.706 1.00 94.25 270 HIS A CA 1
ATOM 2210 C C . HIS A 1 270 ? 2.059 -10.487 -5.071 1.00 94.25 270 HIS A C 1
ATOM 2212 O O . HIS A 1 270 ? 3.236 -10.815 -5.215 1.00 94.25 270 HIS A O 1
ATOM 2218 N N . THR A 1 271 ? 1.380 -9.850 -6.031 1.00 94.50 271 THR A N 1
ATOM 2219 C CA . THR A 1 271 ? 1.969 -9.507 -7.337 1.00 94.50 271 THR A CA 1
ATOM 2220 C C . THR A 1 271 ? 3.223 -8.639 -7.194 1.00 94.50 271 THR A C 1
ATOM 2222 O O . THR A 1 271 ? 4.238 -8.902 -7.842 1.00 94.50 271 THR A O 1
ATOM 2225 N N . LEU A 1 272 ? 3.194 -7.623 -6.324 1.00 95.44 272 LEU A N 1
ATOM 2226 C CA . LEU A 1 272 ? 4.358 -6.770 -6.061 1.00 95.44 272 LEU A CA 1
ATOM 2227 C C . LEU A 1 272 ? 5.530 -7.577 -5.479 1.00 95.44 272 LEU A C 1
ATOM 2229 O O . LEU A 1 272 ? 6.671 -7.416 -5.915 1.00 95.44 272 LEU A O 1
ATOM 2233 N N . ASN A 1 273 ? 5.258 -8.477 -4.532 1.00 95.50 273 ASN A N 1
ATOM 2234 C CA . ASN A 1 273 ? 6.262 -9.378 -3.966 1.00 95.50 273 ASN A CA 1
ATOM 2235 C C . ASN A 1 273 ? 6.886 -10.296 -5.022 1.00 95.50 273 ASN A C 1
ATOM 2237 O O . ASN A 1 273 ? 8.109 -10.436 -5.071 1.00 95.50 273 ASN A O 1
ATOM 2241 N N . ASP A 1 274 ? 6.073 -10.875 -5.900 1.00 92.50 274 ASP A N 1
ATOM 2242 C CA . ASP A 1 274 ? 6.554 -11.756 -6.962 1.00 92.50 274 ASP A CA 1
ATOM 2243 C C . ASP A 1 274 ? 7.439 -11.006 -7.955 1.00 92.50 274 ASP A C 1
ATOM 2245 O O . ASP A 1 274 ? 8.515 -11.489 -8.322 1.00 92.50 274 ASP A O 1
ATOM 2249 N N . ILE A 1 275 ? 7.047 -9.786 -8.336 1.00 92.88 275 ILE A N 1
ATOM 2250 C CA . ILE A 1 275 ? 7.879 -8.919 -9.171 1.00 92.88 275 ILE A CA 1
ATOM 2251 C C . ILE A 1 275 ? 9.204 -8.622 -8.467 1.00 92.88 275 ILE A C 1
ATOM 2253 O O . ILE A 1 275 ? 10.260 -8.846 -9.059 1.00 92.88 275 ILE A O 1
ATOM 2257 N N . ARG A 1 276 ? 9.186 -8.181 -7.204 1.00 94.50 276 ARG A N 1
ATOM 2258 C CA . ARG A 1 276 ? 10.417 -7.882 -6.457 1.00 94.50 276 ARG A CA 1
ATOM 2259 C C . ARG A 1 276 ? 11.331 -9.101 -6.353 1.00 94.50 276 ARG A C 1
ATOM 2261 O O . ARG A 1 276 ? 12.541 -8.979 -6.542 1.00 94.50 276 ARG A O 1
ATOM 2268 N N . ASN A 1 277 ? 10.781 -10.289 -6.113 1.00 91.81 277 ASN A N 1
ATOM 2269 C CA . ASN A 1 277 ? 11.570 -11.519 -6.043 1.00 91.81 277 ASN A CA 1
ATOM 2270 C C . ASN A 1 277 ? 12.242 -11.856 -7.378 1.00 91.81 277 ASN A C 1
ATOM 2272 O O . ASN A 1 277 ? 13.369 -12.345 -7.376 1.00 91.81 277 ASN A O 1
ATOM 2276 N N . ARG A 1 278 ? 11.622 -11.523 -8.518 1.00 89.56 278 ARG A N 1
ATOM 2277 C CA . ARG A 1 278 ? 12.265 -11.644 -9.839 1.00 89.56 278 ARG A CA 1
ATOM 2278 C C . ARG A 1 278 ? 13.438 -10.680 -10.020 1.00 89.56 278 ARG A C 1
ATOM 2280 O O . ARG A 1 278 ? 14.412 -11.053 -10.667 1.00 89.56 278 ARG A O 1
ATOM 2287 N N . PHE A 1 279 ? 13.374 -9.481 -9.439 1.00 88.81 279 PHE A N 1
ATOM 2288 C CA . PHE A 1 279 ? 14.504 -8.543 -9.426 1.00 88.81 279 PHE A CA 1
ATOM 2289 C C . PHE A 1 279 ? 15.644 -9.013 -8.509 1.00 88.81 279 PHE A C 1
ATOM 2291 O O . PHE A 1 279 ? 16.809 -8.862 -8.871 1.00 88.81 279 PHE A O 1
ATOM 2298 N N . ALA A 1 280 ? 15.324 -9.601 -7.352 1.00 86.25 280 ALA A N 1
ATOM 2299 C CA . ALA A 1 280 ? 16.313 -10.097 -6.390 1.00 86.25 280 ALA A CA 1
ATOM 2300 C C . ALA A 1 280 ? 16.971 -11.424 -6.818 1.00 86.25 280 ALA A C 1
ATOM 2302 O O . ALA A 1 280 ? 18.157 -11.642 -6.574 1.00 86.25 280 ALA A O 1
ATOM 2303 N N . HIS A 1 281 ? 16.208 -12.307 -7.465 1.00 83.44 281 HIS A N 1
ATOM 2304 C CA . HIS A 1 281 ? 16.638 -13.640 -7.885 1.00 83.44 281 HIS A CA 1
ATOM 2305 C C . HIS A 1 281 ? 16.321 -13.862 -9.373 1.00 83.44 281 HIS A C 1
ATOM 2307 O O . HIS A 1 281 ? 15.397 -14.609 -9.714 1.00 83.44 281 HIS A O 1
ATOM 2313 N N . PRO A 1 282 ? 17.058 -13.208 -10.288 1.00 76.06 282 PRO A N 1
ATOM 2314 C CA . PRO A 1 282 ? 16.811 -13.352 -11.714 1.00 76.06 282 PRO A CA 1
ATOM 2315 C C . PRO A 1 282 ? 17.111 -14.790 -12.157 1.00 76.06 282 PRO A C 1
ATOM 2317 O O . PRO A 1 282 ? 18.228 -15.288 -12.015 1.00 76.06 282 PRO A O 1
ATOM 2320 N N . GLN A 1 283 ? 16.109 -15.469 -12.718 1.00 68.12 283 GLN A N 1
ATOM 2321 C CA . GLN A 1 283 ? 16.295 -16.771 -13.360 1.00 68.12 283 GLN A CA 1
ATOM 2322 C C . GLN A 1 283 ? 16.950 -16.550 -14.733 1.00 68.12 283 GLN A C 1
ATOM 2324 O O . GLN A 1 283 ? 16.275 -16.468 -15.754 1.00 68.12 283 GLN A O 1
ATOM 2329 N N . GLY A 1 284 ? 18.275 -16.387 -14.749 1.00 73.44 284 GLY A N 1
ATOM 2330 C CA . GLY A 1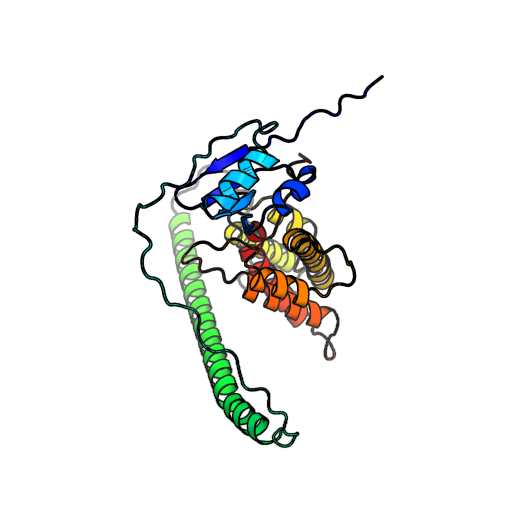 284 ? 19.062 -16.144 -15.964 1.00 73.44 284 GLY A CA 1
ATOM 2331 C C . GLY A 1 284 ? 19.333 -14.663 -16.257 1.00 73.44 284 GLY A C 1
ATOM 2332 O O . GLY A 1 284 ? 19.314 -13.813 -15.367 1.00 73.44 284 GLY A O 1
ATOM 2333 N N . LYS A 1 285 ? 19.647 -14.339 -17.522 1.00 69.06 285 LYS A N 1
ATOM 2334 C CA . LYS A 1 285 ? 19.921 -12.955 -17.947 1.00 69.06 285 LYS A CA 1
ATOM 2335 C C . LYS A 1 285 ? 18.612 -12.172 -18.024 1.00 69.06 285 LYS A C 1
ATOM 2337 O O . LYS A 1 285 ? 17.871 -12.295 -18.991 1.00 69.06 285 LYS A O 1
ATOM 2342 N N . PHE A 1 286 ? 18.363 -11.341 -17.020 1.00 73.38 286 PHE A N 1
ATOM 2343 C CA . PHE A 1 286 ? 17.194 -10.467 -16.967 1.00 73.38 286 PHE A CA 1
ATOM 2344 C C . PHE A 1 286 ? 17.261 -9.430 -18.102 1.00 73.38 286 PHE A C 1
ATOM 2346 O O . PHE A 1 286 ? 18.086 -8.509 -18.064 1.00 73.38 286 PHE A O 1
ATOM 2353 N N . HIS A 1 287 ? 16.445 -9.614 -19.144 1.00 80.88 287 HIS A N 1
ATOM 2354 C CA . HIS A 1 287 ? 16.493 -8.778 -20.343 1.00 80.88 287 HIS A CA 1
ATOM 2355 C C . HIS A 1 287 ? 16.095 -7.327 -19.996 1.00 80.88 287 HIS A C 1
ATOM 2357 O O . HIS A 1 287 ? 15.155 -7.126 -19.222 1.00 80.88 287 HIS A O 1
ATOM 2363 N N . PRO A 1 288 ? 16.749 -6.287 -20.553 1.00 81.56 288 PRO A N 1
ATOM 2364 C CA . PRO A 1 288 ? 16.435 -4.891 -20.226 1.00 81.56 288 PRO A CA 1
ATOM 2365 C C . PRO A 1 288 ? 14.961 -4.513 -20.429 1.00 81.56 288 PRO A C 1
ATOM 2367 O O . PRO A 1 288 ? 14.395 -3.776 -19.626 1.00 81.56 288 PRO A O 1
ATOM 2370 N N . PHE A 1 289 ? 14.323 -5.055 -21.469 1.00 83.38 289 PHE A N 1
ATOM 2371 C CA . PHE A 1 289 ? 12.893 -4.852 -21.713 1.00 83.38 289 PHE A CA 1
ATOM 2372 C C . PHE A 1 289 ? 12.015 -5.496 -20.629 1.00 83.38 289 PHE A C 1
ATOM 2374 O O . PHE A 1 289 ? 11.061 -4.880 -20.173 1.00 83.38 289 PHE A O 1
ATOM 2381 N N . GLU A 1 290 ? 12.380 -6.685 -20.141 1.00 85.94 290 GLU A N 1
ATOM 2382 C CA . GLU A 1 290 ? 11.641 -7.357 -19.067 1.00 85.94 290 GLU A CA 1
ATOM 2383 C C . GLU A 1 290 ? 11.694 -6.551 -17.758 1.00 85.94 290 GLU A C 1
ATOM 2385 O O . GLU A 1 290 ? 10.670 -6.392 -17.091 1.00 85.94 290 GLU A O 1
ATOM 2390 N N . LYS A 1 291 ? 12.860 -5.972 -17.425 1.00 87.69 291 LYS A N 1
ATOM 2391 C CA . LYS A 1 291 ? 13.007 -5.039 -16.290 1.00 87.69 291 LYS A CA 1
ATOM 2392 C C . LYS A 1 291 ? 12.025 -3.876 -16.395 1.00 87.69 291 LYS A C 1
ATOM 2394 O O . LYS A 1 291 ? 11.362 -3.541 -15.416 1.00 87.69 291 LYS A O 1
ATOM 2399 N N . LEU A 1 292 ? 11.940 -3.269 -17.578 1.00 89.00 292 LEU A N 1
ATOM 2400 C CA . LEU A 1 292 ? 11.048 -2.142 -17.835 1.00 89.00 292 LEU A CA 1
ATOM 2401 C C . LEU A 1 292 ? 9.584 -2.546 -17.679 1.00 89.00 292 LEU A C 1
ATOM 2403 O O . LEU A 1 292 ? 8.876 -1.926 -16.893 1.00 89.00 292 LEU A O 1
ATOM 2407 N N . THR A 1 293 ? 9.141 -3.607 -18.356 1.00 89.62 293 THR A N 1
ATOM 2408 C CA . THR A 1 293 ? 7.752 -4.079 -18.279 1.00 89.62 293 THR A CA 1
ATOM 2409 C C . THR A 1 293 ? 7.341 -4.380 -16.843 1.00 89.62 293 THR A C 1
ATOM 2411 O O . THR A 1 293 ? 6.288 -3.933 -16.396 1.00 89.62 293 THR A O 1
ATOM 2414 N N . ARG A 1 294 ? 8.185 -5.085 -16.083 1.00 92.75 294 ARG A N 1
ATOM 2415 C CA . ARG A 1 294 ? 7.889 -5.411 -14.684 1.00 92.75 294 ARG A CA 1
ATOM 2416 C C . ARG A 1 294 ? 7.831 -4.178 -13.793 1.00 92.75 294 ARG A C 1
ATOM 2418 O O . ARG A 1 294 ? 6.971 -4.123 -12.925 1.00 92.75 294 ARG A O 1
ATOM 2425 N N . SER A 1 295 ? 8.699 -3.195 -14.019 1.00 94.94 295 SER A N 1
ATOM 2426 C CA . SER A 1 295 ? 8.653 -1.928 -13.285 1.00 94.94 295 SER A CA 1
ATOM 2427 C C . SER A 1 295 ? 7.384 -1.128 -13.586 1.00 94.94 295 SER A C 1
ATOM 2429 O O . SER A 1 295 ? 6.764 -0.593 -12.673 1.00 94.94 295 SER A O 1
ATOM 2431 N N . ILE A 1 296 ? 6.925 -1.124 -14.842 1.00 93.88 296 ILE A N 1
ATOM 2432 C CA . ILE A 1 296 ? 5.652 -0.495 -15.226 1.00 93.88 296 ILE A CA 1
ATOM 2433 C C . ILE A 1 296 ? 4.473 -1.201 -14.545 1.00 93.88 296 ILE A C 1
ATOM 2435 O O . ILE A 1 296 ? 3.620 -0.538 -13.959 1.00 93.88 296 ILE A O 1
ATOM 2439 N N . ILE A 1 297 ? 4.437 -2.539 -14.561 1.00 94.19 297 ILE A N 1
ATOM 2440 C CA . ILE A 1 297 ? 3.399 -3.310 -13.855 1.00 94.19 297 ILE A CA 1
ATOM 2441 C C . ILE A 1 297 ? 3.441 -3.011 -12.353 1.00 94.19 297 ILE A C 1
ATOM 2443 O O . ILE A 1 297 ? 2.388 -2.845 -11.737 1.00 94.19 297 ILE A O 1
ATOM 2447 N N . TYR A 1 298 ? 4.641 -2.910 -11.773 1.00 97.06 298 TYR A N 1
ATOM 2448 C CA . TYR A 1 298 ? 4.834 -2.561 -10.369 1.00 97.06 298 TYR A CA 1
ATOM 2449 C C . TYR A 1 298 ? 4.274 -1.169 -10.061 1.00 97.06 298 TYR A C 1
ATOM 2451 O O . TYR A 1 298 ? 3.502 -1.038 -9.120 1.00 97.06 298 TYR A O 1
ATOM 2459 N N . LEU A 1 299 ? 4.589 -0.154 -10.874 1.00 97.69 299 LEU A N 1
ATOM 2460 C CA . LEU A 1 299 ? 4.070 1.211 -10.740 1.00 97.69 299 LEU A CA 1
ATOM 2461 C C . LEU A 1 299 ? 2.537 1.249 -10.788 1.00 97.69 299 LEU A C 1
ATOM 2463 O O . LEU A 1 299 ? 1.909 1.837 -9.910 1.00 97.69 299 LEU A O 1
ATOM 2467 N N . MET A 1 300 ? 1.936 0.607 -11.792 1.00 96.75 300 MET A N 1
ATOM 2468 C CA . MET A 1 300 ? 0.480 0.613 -11.961 1.00 96.75 300 MET A CA 1
ATOM 2469 C C . MET A 1 300 ? -0.209 -0.115 -10.806 1.00 96.75 300 MET A C 1
ATOM 2471 O O . MET A 1 300 ? -1.137 0.413 -10.204 1.00 96.75 300 MET A O 1
ATOM 2475 N N . SER A 1 301 ? 0.305 -1.284 -10.424 1.00 94.69 301 SER A N 1
ATOM 2476 C CA . SER A 1 301 ? -0.182 -2.047 -9.270 1.00 94.69 301 SER A CA 1
ATOM 2477 C C . SER A 1 301 ? -0.072 -1.244 -7.971 1.00 94.69 301 SER A C 1
ATOM 2479 O O . SER A 1 301 ? -1.017 -1.189 -7.189 1.00 94.69 301 SER A O 1
ATOM 2481 N N . LEU A 1 302 ? 1.067 -0.581 -7.764 1.00 96.94 302 LEU A N 1
ATOM 2482 C CA . LEU A 1 302 ? 1.327 0.262 -6.606 1.00 96.94 302 LEU A CA 1
ATOM 2483 C C . LEU A 1 302 ? 0.335 1.421 -6.513 1.00 96.94 302 LEU A C 1
ATOM 2485 O O . LEU A 1 302 ? -0.192 1.670 -5.432 1.00 96.94 302 LEU A O 1
ATOM 2489 N N . SER A 1 303 ? 0.067 2.101 -7.631 1.00 95.94 303 SER A N 1
ATOM 2490 C CA . SER A 1 303 ? -0.831 3.259 -7.659 1.00 95.94 303 SER A CA 1
ATOM 2491 C C . SER A 1 303 ? -2.232 2.941 -7.137 1.00 95.94 303 SER A C 1
ATOM 2493 O O . SER A 1 303 ? -2.821 3.756 -6.435 1.00 95.94 303 SER A O 1
ATOM 2495 N N . LEU A 1 304 ? -2.723 1.724 -7.392 1.00 93.56 304 LEU A N 1
ATOM 2496 C CA . LEU A 1 304 ? -4.050 1.279 -6.968 1.00 93.56 304 LEU A CA 1
ATOM 2497 C C . LEU A 1 304 ? -4.154 1.041 -5.460 1.00 93.56 304 LEU A C 1
ATOM 2499 O O . LEU A 1 304 ? -5.240 1.148 -4.900 1.00 93.56 304 LEU A O 1
ATOM 2503 N N . ILE A 1 305 ? -3.052 0.683 -4.798 1.00 94.62 305 ILE A N 1
ATOM 2504 C CA . ILE A 1 305 ? -3.077 0.304 -3.378 1.00 94.62 305 ILE A CA 1
ATOM 2505 C C . ILE A 1 305 ? -2.370 1.294 -2.464 1.00 94.62 305 ILE A C 1
ATOM 2507 O O . ILE A 1 305 ? -2.492 1.155 -1.251 1.00 94.62 305 ILE A O 1
ATOM 2511 N N . TRP A 1 306 ? -1.643 2.277 -3.005 1.00 94.75 306 TRP A N 1
ATOM 2512 C CA . TRP A 1 306 ? -0.815 3.198 -2.224 1.00 94.75 306 TRP A CA 1
ATOM 2513 C C . TRP A 1 306 ? -1.593 3.854 -1.084 1.00 94.75 306 TRP A C 1
ATOM 2515 O O . TRP A 1 306 ? -1.212 3.736 0.079 1.00 94.75 306 TRP A O 1
ATOM 2525 N N . SER A 1 307 ? -2.734 4.468 -1.400 1.00 91.38 307 SER A N 1
ATOM 2526 C CA . SER A 1 307 ? -3.584 5.126 -0.406 1.00 91.38 307 SER A CA 1
ATOM 2527 C C . SER A 1 307 ? -4.138 4.161 0.639 1.00 91.38 307 SER A C 1
ATOM 2529 O O . SER A 1 307 ? -4.432 4.597 1.738 1.00 91.38 307 SER A O 1
ATOM 2531 N N . ARG A 1 308 ? -4.256 2.860 0.350 1.00 91.00 308 ARG A N 1
ATOM 2532 C CA . ARG A 1 308 ? -4.802 1.858 1.281 1.00 91.00 308 ARG A CA 1
ATOM 2533 C C . ARG A 1 308 ? -3.798 1.377 2.313 1.00 91.00 308 ARG A C 1
ATOM 2535 O O . ARG A 1 308 ? -4.194 0.973 3.401 1.00 91.00 308 ARG A O 1
ATOM 2542 N N . ILE A 1 309 ? -2.514 1.403 1.974 1.00 93.06 309 ILE A N 1
ATOM 2543 C CA . ILE A 1 309 ? -1.450 0.832 2.808 1.00 93.06 309 ILE A CA 1
ATOM 2544 C C . ILE A 1 309 ? -0.619 1.892 3.527 1.00 93.06 309 ILE A C 1
ATOM 2546 O O . ILE A 1 309 ? 0.013 1.578 4.529 1.00 93.06 309 ILE A O 1
ATOM 2550 N N . MET A 1 310 ? -0.581 3.127 3.025 1.00 91.75 310 MET A N 1
ATOM 2551 C CA . MET A 1 310 ? 0.303 4.156 3.566 1.00 91.75 310 MET A CA 1
ATOM 2552 C C . MET A 1 310 ? -0.299 4.805 4.811 1.00 91.75 310 MET A C 1
ATOM 2554 O O . MET A 1 310 ? -1.331 5.470 4.755 1.00 91.75 310 MET A O 1
ATOM 2558 N N . ILE A 1 311 ? 0.398 4.644 5.930 1.00 83.62 311 ILE A N 1
ATOM 2559 C CA . ILE A 1 311 ? 0.206 5.396 7.164 1.00 83.62 311 ILE A CA 1
ATOM 2560 C C . ILE A 1 311 ? 1.148 6.600 7.058 1.00 83.62 311 ILE A C 1
ATOM 2562 O O . ILE A 1 311 ? 2.322 6.532 7.422 1.00 83.62 311 ILE A O 1
ATOM 2566 N N . GLU A 1 312 ? 0.679 7.674 6.424 1.00 73.50 312 GLU A N 1
ATOM 2567 C CA . GLU A 1 312 ? 1.487 8.882 6.227 1.00 73.50 312 GLU A CA 1
ATOM 2568 C C . GLU A 1 312 ? 1.849 9.544 7.569 1.00 73.50 312 GLU A C 1
ATOM 2570 O O . GLU A 1 312 ? 1.014 9.642 8.471 1.00 73.50 312 GLU A O 1
ATOM 2575 N N . ASP A 1 313 ? 3.075 10.064 7.674 1.00 56.06 313 ASP A N 1
ATOM 2576 C CA . ASP A 1 313 ? 3.409 11.082 8.668 1.00 56.06 313 ASP A CA 1
ATOM 2577 C C . ASP A 1 313 ? 2.737 12.384 8.228 1.00 56.06 313 ASP A C 1
ATOM 2579 O O . ASP A 1 313 ? 3.167 13.035 7.277 1.00 56.06 313 ASP A O 1
ATOM 2583 N N . SER A 1 314 ? 1.681 12.797 8.921 1.00 38.94 314 SER A N 1
ATOM 2584 C CA . SER A 1 314 ? 1.057 14.116 8.759 1.00 38.94 314 SER A CA 1
ATOM 2585 C C . SER A 1 314 ? 1.936 15.251 9.316 1.00 38.94 314 SER A C 1
ATOM 2587 O O . SER A 1 314 ? 1.437 16.184 9.938 1.00 38.94 314 SER A O 1
ATOM 2589 N N . GLY A 1 315 ? 3.255 15.156 9.155 1.00 35.72 315 GLY A N 1
ATOM 2590 C CA . GLY A 1 315 ? 4.220 16.012 9.825 1.00 35.72 315 GLY A CA 1
ATOM 2591 C C . GLY A 1 315 ? 5.541 16.067 9.084 1.00 35.72 315 GLY A C 1
ATOM 2592 O O . GLY A 1 315 ? 6.525 15.559 9.595 1.00 35.72 315 GLY A O 1
ATOM 2593 N N . HIS A 1 316 ? 5.532 16.651 7.887 1.00 30.11 316 HIS A N 1
ATOM 2594 C CA . HIS A 1 316 ? 6.605 17.480 7.325 1.00 30.11 316 HIS A CA 1
ATOM 2595 C C . HIS A 1 316 ? 6.068 18.119 6.034 1.00 30.11 316 HIS A C 1
ATOM 2597 O O . HIS A 1 316 ? 6.351 17.664 4.925 1.00 30.11 316 HIS A O 1
ATOM 2603 N N . GLU A 1 317 ? 5.237 19.148 6.208 1.00 28.00 317 GLU A N 1
ATOM 2604 C CA . GLU A 1 317 ? 5.177 20.278 5.272 1.00 28.00 317 GLU A CA 1
ATOM 2605 C C . GLU A 1 317 ? 6.083 21.395 5.787 1.00 28.00 317 GLU A C 1
ATOM 2607 O O . GLU A 1 317 ? 6.121 21.587 7.030 1.00 28.00 317 GLU A O 1
#

pLDDT: mean 77.17, std 20.27, range [27.67, 97.69]

Secondary structure (DSSP, 8-state):
-----------EEEE-SSEEEEE--GGGHHHHHTSTT-EEETTTTEEEEES-HHHHHHHHHHHTTT-SEEE-------------------------------SHHHHHHHTHHHHHHHHHHHHHHHHHHHHHHHHHHHHHHHHHHHHHHHHHTTT--S--------PPPSS--TTSHHHHHHHHHHHHHHHHHHTTS-HHHHHHHHHS-TTTSHHHHHHHHHHHHHHHHHHHHT---TT--HHHHHHHHHHTT-B---TT----HHHHHHHHHHHHHHHHS-SS---HHHHHHHHHHHHHHHHHHHHHH----S---

Foldseek 3Di:
DDDDDPPPWAWAWEDDPFWIWTQTFPVCVVLVVVQAQWAQFLLVLTTIHGQAQSNVVSCCVRAVVPHPHHYDDRDDPPPPDDDDDDDDDDDDDDDDDDDDDDPPVVVVVVVVVVVVVVVVVVVVVVVVVVVVVVVVVVVVVVVVVVVVVVVVVVPDDDDDPPPPPPDQDPDQDCVDPVSVVVVLVVLLVVLCVLLVNDPVLSVLCVVPRCLVHVLCNLVVVLVVLQVLLCSLLVNDPPPDDLLVSLVSCVVSVRFDDDVPRPQPQSVLSVLSVVLNVCSVDPPPDCDSVNSNVSSSSNSNSCSNCVSRRDSDRPDDD